Protein AF-A0A165XWN0-F1 (afdb_monomer)

Structure (mmCIF, N/CA/C/O backbone):
data_AF-A0A165XWN0-F1
#
_entry.id   AF-A0A165XWN0-F1
#
loop_
_atom_site.group_PDB
_atom_site.id
_atom_site.type_symbol
_atom_site.label_atom_id
_atom_site.label_alt_id
_atom_site.label_comp_id
_atom_site.label_asym_id
_atom_site.label_entity_id
_atom_site.label_seq_id
_atom_site.pdbx_PDB_ins_code
_atom_site.Cartn_x
_atom_site.Cartn_y
_atom_site.Cartn_z
_atom_site.occupancy
_atom_site.B_iso_or_equiv
_atom_site.auth_seq_id
_atom_site.auth_comp_id
_atom_site.auth_asym_id
_atom_site.auth_atom_id
_atom_site.pdbx_PDB_model_num
ATOM 1 N N . MET A 1 1 ? 29.968 -2.721 23.928 1.00 45.00 1 MET A N 1
ATOM 2 C CA . MET A 1 1 ? 29.485 -1.568 23.136 1.00 45.00 1 MET A CA 1
ATOM 3 C C . MET A 1 1 ? 28.081 -1.893 22.662 1.00 45.00 1 MET A C 1
ATOM 5 O O . MET A 1 1 ? 27.928 -2.793 21.850 1.00 45.00 1 MET A O 1
ATOM 9 N N . ALA A 1 2 ? 27.059 -1.261 23.239 1.00 51.09 2 ALA A N 1
ATOM 10 C CA . ALA A 1 2 ? 25.679 -1.467 22.810 1.00 51.09 2 ALA A CA 1
ATOM 11 C C . ALA A 1 2 ? 25.466 -0.720 21.486 1.00 51.09 2 ALA A C 1
ATOM 13 O O . ALA A 1 2 ? 25.508 0.509 21.458 1.00 51.09 2 ALA A O 1
ATOM 14 N N . VAL A 1 3 ? 25.306 -1.453 20.383 1.00 60.97 3 VAL A N 1
ATOM 15 C CA . VAL A 1 3 ? 24.917 -0.855 19.100 1.00 60.97 3 VAL A CA 1
ATOM 16 C C . VAL A 1 3 ? 23.518 -0.277 19.283 1.00 60.97 3 VAL A C 1
ATOM 18 O O . VAL A 1 3 ? 22.625 -0.961 19.784 1.00 60.97 3 VAL A O 1
ATOM 21 N N . SER A 1 4 ? 23.326 0.995 18.929 1.00 78.00 4 SER A N 1
ATOM 22 C CA . SER A 1 4 ? 22.011 1.616 19.053 1.00 78.00 4 SER A CA 1
ATOM 23 C C . SER A 1 4 ? 21.008 0.856 18.167 1.00 78.00 4 SER A C 1
ATOM 25 O O . SER A 1 4 ? 21.338 0.517 17.028 1.00 78.00 4 SER A O 1
ATOM 27 N N . PRO A 1 5 ? 19.774 0.595 18.635 1.00 72.19 5 PRO A N 1
ATOM 28 C CA . PRO A 1 5 ? 18.764 -0.119 17.843 1.00 72.19 5 PRO A CA 1
ATOM 29 C C . PRO A 1 5 ? 18.471 0.574 16.500 1.00 72.19 5 PRO A C 1
ATOM 31 O O . PRO A 1 5 ? 18.081 -0.072 15.532 1.00 72.19 5 PRO A O 1
ATOM 34 N N . ARG A 1 6 ? 18.757 1.880 16.409 1.00 61.53 6 ARG A N 1
ATOM 35 C CA . ARG A 1 6 ? 18.715 2.677 15.176 1.00 61.53 6 ARG A CA 1
ATOM 36 C C . ARG A 1 6 ? 19.788 2.259 14.164 1.00 61.53 6 ARG A C 1
ATOM 38 O O . ARG A 1 6 ? 19.473 2.098 12.993 1.00 61.53 6 ARG A O 1
ATOM 45 N N . LEU A 1 7 ? 21.031 2.044 14.605 1.00 73.25 7 LEU A N 1
ATOM 46 C CA . LEU A 1 7 ? 22.118 1.554 13.747 1.00 73.25 7 LEU A CA 1
ATOM 47 C C . LEU A 1 7 ? 21.874 0.116 13.292 1.00 73.25 7 LEU A C 1
ATOM 49 O O . LEU A 1 7 ? 22.119 -0.198 12.132 1.00 73.25 7 LEU A O 1
ATOM 53 N N . VAL A 1 8 ? 21.342 -0.732 14.179 1.00 78.62 8 VAL A N 1
ATOM 54 C CA . VAL A 1 8 ? 20.948 -2.104 13.828 1.00 78.62 8 VAL A CA 1
ATOM 55 C C . VAL A 1 8 ? 19.853 -2.094 12.765 1.00 78.62 8 VAL A C 1
ATOM 57 O O . VAL A 1 8 ? 19.949 -2.854 11.813 1.00 78.62 8 VAL A O 1
ATOM 60 N N . PHE A 1 9 ? 18.859 -1.207 12.862 1.00 67.69 9 PHE A N 1
ATOM 61 C CA . PHE A 1 9 ? 17.832 -1.079 11.82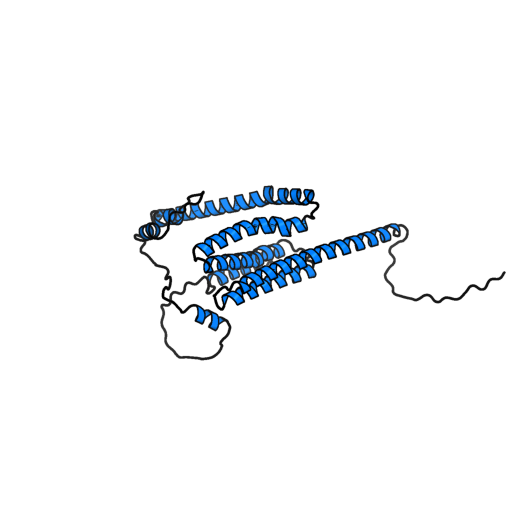9 1.00 67.69 9 PHE A CA 1
ATOM 62 C C . PHE A 1 9 ? 18.384 -0.568 10.505 1.00 67.69 9 PHE A C 1
ATOM 64 O O . PHE A 1 9 ? 18.051 -1.141 9.485 1.00 67.69 9 PHE A O 1
ATOM 71 N N . VAL A 1 10 ? 19.235 0.463 10.491 1.00 72.88 10 VAL A N 1
ATOM 72 C CA . VAL A 1 10 ? 19.824 0.958 9.232 1.00 72.88 10 VAL A CA 1
ATOM 73 C C . VAL A 1 10 ? 20.656 -0.134 8.565 1.00 72.88 10 VAL A C 1
ATOM 75 O O . VAL A 1 10 ? 20.554 -0.320 7.358 1.00 72.88 10 VAL A O 1
ATOM 78 N N . LEU A 1 11 ? 21.418 -0.904 9.345 1.00 80.50 11 LEU A N 1
ATOM 79 C CA . LEU A 1 11 ? 22.149 -2.064 8.841 1.00 80.50 11 LEU A CA 1
ATOM 80 C C . LEU A 1 11 ? 21.212 -3.166 8.355 1.00 80.50 11 LEU A C 1
ATOM 82 O O . LEU A 1 11 ? 21.419 -3.672 7.264 1.00 80.50 11 LEU A O 1
ATOM 86 N N . LEU A 1 12 ? 20.175 -3.524 9.114 1.00 78.19 12 LEU A N 1
ATOM 87 C CA . LEU A 1 12 ? 19.218 -4.558 8.718 1.00 78.19 12 LEU A CA 1
ATOM 88 C C . LEU A 1 12 ? 18.371 -4.133 7.523 1.00 78.19 12 LEU A C 1
ATOM 90 O O . LEU A 1 12 ? 18.090 -4.974 6.690 1.00 78.19 12 LEU A O 1
ATOM 94 N N . PHE A 1 13 ? 17.997 -2.862 7.416 1.00 70.75 13 PHE A N 1
ATOM 95 C CA . PHE A 1 13 ? 17.278 -2.277 6.290 1.00 70.75 13 PHE A CA 1
ATOM 96 C C . PHE A 1 13 ? 18.178 -2.224 5.062 1.00 70.75 13 PHE A C 1
ATOM 98 O O . PHE A 1 13 ? 17.770 -2.692 4.013 1.00 70.75 13 PHE A O 1
ATOM 105 N N . ALA A 1 14 ? 19.428 -1.771 5.192 1.00 73.44 14 ALA A N 1
ATOM 106 C CA . ALA A 1 14 ? 20.402 -1.830 4.106 1.00 73.44 14 ALA A CA 1
ATOM 107 C C . ALA A 1 14 ? 20.662 -3.278 3.671 1.00 73.44 14 ALA A C 1
ATOM 109 O O . ALA A 1 14 ? 20.678 -3.560 2.482 1.00 73.44 14 ALA A O 1
ATOM 110 N N . VAL A 1 15 ? 20.788 -4.214 4.615 1.00 79.62 15 VAL A N 1
ATOM 111 C CA . VAL A 1 15 ? 20.924 -5.647 4.333 1.00 79.62 15 VAL A CA 1
ATOM 112 C C . VAL A 1 15 ? 19.656 -6.199 3.690 1.00 79.62 15 VAL A C 1
ATOM 114 O O . VAL A 1 15 ? 19.780 -6.952 2.740 1.00 79.62 15 VAL A O 1
ATOM 117 N N . ASN A 1 16 ? 18.451 -5.814 4.120 1.00 72.94 16 ASN A N 1
ATOM 118 C CA . ASN A 1 16 ? 17.199 -6.257 3.500 1.00 72.94 16 ASN A CA 1
ATOM 119 C C . ASN A 1 16 ? 17.050 -5.677 2.093 1.00 72.94 16 ASN A C 1
ATOM 121 O O . ASN A 1 16 ? 16.744 -6.421 1.178 1.00 72.94 16 ASN A O 1
ATOM 125 N N . CYS A 1 17 ? 17.355 -4.393 1.891 1.00 66.81 17 CYS A N 1
ATOM 126 C CA . CYS A 1 17 ? 17.400 -3.751 0.581 1.00 66.81 17 CYS A CA 1
ATOM 127 C C . CYS A 1 17 ? 18.442 -4.401 -0.329 1.00 66.81 17 CYS A C 1
ATOM 129 O O . CYS A 1 17 ? 18.157 -4.620 -1.498 1.00 66.81 17 CYS A O 1
ATOM 131 N N . VAL A 1 18 ? 19.621 -4.760 0.190 1.00 69.38 18 VAL A N 1
ATOM 132 C CA . VAL A 1 18 ? 20.661 -5.468 -0.569 1.00 69.38 18 VAL A CA 1
ATOM 133 C C . VAL A 1 18 ? 20.219 -6.900 -0.876 1.00 69.38 18 VAL A C 1
ATOM 135 O O . VAL A 1 18 ? 20.304 -7.316 -2.024 1.00 69.38 18 VAL A O 1
ATOM 138 N N . LEU A 1 19 ? 19.667 -7.631 0.091 1.00 66.19 19 LEU A N 1
ATOM 139 C CA . LEU A 1 19 ? 19.136 -8.987 -0.085 1.00 66.19 19 LEU A CA 1
ATOM 140 C C . LEU A 1 19 ? 17.926 -9.020 -1.021 1.00 66.19 19 LEU A C 1
ATOM 142 O O . LEU A 1 19 ? 17.770 -9.986 -1.752 1.00 66.19 19 LEU A O 1
ATOM 146 N N . TRP A 1 20 ? 17.094 -7.978 -1.033 1.00 50.59 20 TRP A N 1
ATOM 147 C CA . TRP A 1 20 ? 15.995 -7.806 -1.982 1.00 50.59 20 TRP A CA 1
ATOM 148 C C . TRP A 1 20 ? 16.497 -7.377 -3.357 1.00 50.59 20 TRP A C 1
ATOM 150 O O . TRP A 1 20 ? 16.033 -7.919 -4.352 1.00 50.59 20 TRP A O 1
ATOM 160 N N . SER A 1 21 ? 17.500 -6.499 -3.435 1.00 51.41 21 SER A N 1
ATOM 161 C CA . SER A 1 21 ? 18.163 -6.154 -4.702 1.00 51.41 21 SER A CA 1
ATOM 162 C C . SER A 1 21 ? 18.936 -7.330 -5.308 1.00 51.41 21 SER A C 1
ATOM 164 O O . SER A 1 21 ? 19.161 -7.369 -6.512 1.00 51.41 21 SER A O 1
ATOM 166 N N . GLN A 1 22 ? 19.338 -8.296 -4.479 1.00 45.34 22 GLN A N 1
ATOM 167 C CA . GLN A 1 22 ? 19.973 -9.547 -4.891 1.00 45.34 22 GLN A CA 1
ATOM 168 C C . GLN A 1 22 ? 19.015 -10.739 -4.851 1.00 45.34 22 GLN A C 1
ATOM 170 O O . GLN A 1 22 ? 19.413 -11.864 -5.147 1.00 45.34 22 GLN A O 1
ATOM 175 N N . SER A 1 23 ? 17.748 -10.508 -4.500 1.00 50.38 23 SER A N 1
ATOM 176 C CA . SER A 1 23 ? 16.712 -11.524 -4.581 1.00 50.38 23 SER A CA 1
ATOM 177 C C . SER A 1 23 ? 16.560 -11.919 -6.042 1.00 50.38 23 SER A C 1
ATOM 179 O O . SER A 1 23 ? 16.730 -11.100 -6.945 1.00 50.38 23 SER A O 1
ATOM 181 N N . ARG A 1 24 ? 16.208 -13.179 -6.286 1.00 42.78 24 ARG A N 1
ATOM 182 C CA . ARG A 1 24 ? 16.021 -13.737 -7.634 1.00 42.78 24 ARG A CA 1
ATOM 183 C C . ARG A 1 24 ? 14.974 -12.968 -8.465 1.00 42.78 24 ARG A C 1
ATOM 185 O O . ARG A 1 24 ? 14.955 -13.100 -9.677 1.00 42.78 24 ARG A O 1
ATOM 192 N N . TYR A 1 25 ? 14.155 -12.139 -7.810 1.00 43.25 25 TYR A N 1
ATOM 193 C CA . TYR A 1 25 ? 13.196 -11.215 -8.427 1.00 43.25 25 TYR A CA 1
ATOM 194 C C . TYR A 1 25 ? 13.808 -9.884 -8.913 1.00 43.25 25 TYR A C 1
ATOM 196 O O . TYR A 1 25 ? 13.202 -9.206 -9.733 1.00 43.25 25 TYR A O 1
ATOM 204 N N . ALA A 1 26 ? 14.994 -9.503 -8.429 1.00 34.56 26 ALA A N 1
ATOM 205 C CA . ALA A 1 26 ? 15.755 -8.331 -8.877 1.00 34.56 26 ALA A CA 1
ATOM 206 C C . ALA A 1 26 ? 16.929 -8.701 -9.806 1.00 34.56 26 ALA A C 1
ATOM 208 O O . ALA A 1 26 ? 17.399 -7.868 -10.580 1.00 34.56 26 ALA A O 1
ATOM 209 N N . GLN A 1 27 ? 17.391 -9.955 -9.770 1.00 31.00 27 GLN A N 1
ATOM 210 C CA . GLN A 1 27 ? 18.394 -10.467 -10.702 1.00 31.00 27 GLN A CA 1
ATOM 211 C C . GLN A 1 27 ? 17.730 -10.999 -11.976 1.00 31.00 27 GLN A C 1
ATOM 213 O O . GLN A 1 27 ? 17.360 -12.168 -12.058 1.00 31.00 27 GLN A O 1
ATOM 218 N N . PHE A 1 28 ? 17.657 -10.163 -13.013 1.00 35.53 28 PHE A N 1
ATOM 219 C CA . PHE A 1 28 ? 17.611 -10.667 -14.386 1.00 35.53 28 PHE A CA 1
ATOM 220 C C . PHE A 1 28 ? 18.933 -11.401 -14.651 1.00 35.53 28 PHE A C 1
ATOM 222 O O . PHE A 1 28 ? 19.979 -10.784 -14.852 1.00 35.53 28 PHE A O 1
ATOM 229 N N . GLY A 1 29 ? 18.908 -12.729 -14.553 1.00 33.47 29 GLY A N 1
ATOM 230 C CA . GLY A 1 29 ? 20.079 -13.569 -14.761 1.00 33.47 29 GLY A CA 1
ATOM 231 C C . GLY A 1 29 ? 20.621 -13.429 -16.182 1.00 33.47 29 GLY A C 1
ATOM 232 O O . GLY A 1 29 ? 19.923 -13.704 -17.154 1.00 33.47 29 GLY A O 1
ATOM 233 N N . SER A 1 30 ? 21.894 -13.054 -16.287 1.00 27.28 30 SER A N 1
ATOM 234 C CA . SER A 1 30 ? 22.732 -13.340 -17.448 1.00 27.28 30 SER A CA 1
ATOM 235 C C . SER A 1 30 ? 23.342 -14.735 -17.252 1.00 27.28 30 SER A C 1
ATOM 237 O O . SER A 1 30 ? 24.128 -14.909 -16.315 1.00 27.28 30 SER A O 1
ATOM 239 N N . PRO A 1 31 ? 22.995 -15.765 -18.049 1.00 38.00 31 PRO A N 1
ATOM 240 C CA . PRO A 1 31 ? 23.697 -17.036 -17.999 1.00 38.00 31 PRO A CA 1
ATOM 241 C C . PRO A 1 31 ? 24.873 -16.987 -18.978 1.00 38.00 31 PRO A C 1
ATOM 243 O O . PRO A 1 31 ? 24.691 -17.014 -20.194 1.00 38.00 31 PRO A O 1
ATOM 246 N N . GLY A 1 32 ? 26.092 -16.923 -18.443 1.00 30.34 32 GLY A N 1
ATOM 247 C CA . GLY A 1 32 ? 27.293 -16.835 -19.270 1.00 30.34 32 GLY A CA 1
ATOM 248 C C . GLY A 1 32 ? 28.604 -17.124 -18.547 1.00 30.34 32 GLY A C 1
ATOM 249 O O . GLY A 1 32 ? 29.539 -16.349 -18.684 1.00 30.34 32 GLY A O 1
ATOM 250 N N . ALA A 1 33 ? 28.700 -18.226 -17.798 1.00 29.98 33 ALA A N 1
ATOM 251 C CA . ALA A 1 33 ? 29.985 -18.885 -17.541 1.00 29.98 33 ALA A CA 1
ATOM 252 C C . ALA A 1 33 ? 29.756 -20.368 -17.216 1.00 29.98 33 ALA A C 1
ATOM 254 O O . ALA A 1 33 ? 29.348 -20.749 -16.123 1.00 29.98 33 ALA A O 1
ATOM 255 N N . SER A 1 34 ? 29.983 -21.199 -18.223 1.00 34.25 34 SER A N 1
ATOM 256 C CA . SER A 1 34 ? 29.929 -22.656 -18.205 1.00 34.25 34 SER A CA 1
ATOM 257 C C . SER A 1 34 ? 30.945 -23.292 -17.250 1.00 34.25 34 SER A C 1
ATOM 259 O O . SER A 1 34 ? 32.144 -23.052 -17.390 1.00 34.25 34 SER A O 1
ATOM 261 N N . SER A 1 35 ? 30.501 -24.238 -16.421 1.00 28.56 35 SER A N 1
ATOM 262 C CA . SER A 1 35 ? 31.270 -25.456 -16.149 1.00 28.56 35 SER A CA 1
ATOM 263 C C . SER A 1 35 ? 30.346 -26.644 -15.858 1.00 28.56 35 SER A C 1
ATOM 265 O O . SER A 1 35 ? 29.313 -26.544 -15.202 1.00 28.56 35 SER A O 1
ATOM 267 N N . LEU A 1 36 ? 30.716 -27.761 -16.475 1.00 36.06 36 LEU A N 1
ATOM 268 C CA . LEU A 1 36 ? 30.084 -29.073 -16.461 1.00 36.06 36 LEU A CA 1
ATOM 269 C C . LEU A 1 36 ? 30.137 -29.719 -15.064 1.00 36.06 36 LEU A C 1
ATOM 271 O O . LEU A 1 36 ? 31.193 -29.656 -14.442 1.00 36.06 36 LEU A O 1
ATOM 275 N N . ALA A 1 37 ? 29.065 -30.406 -14.639 1.00 29.27 37 ALA A N 1
ATOM 276 C CA . ALA A 1 37 ? 29.085 -31.772 -14.070 1.00 29.27 37 ALA A CA 1
ATOM 277 C C . ALA A 1 37 ? 27.782 -32.134 -13.313 1.00 29.27 37 ALA A C 1
ATOM 279 O O . ALA A 1 37 ? 27.499 -31.601 -12.247 1.00 29.27 37 ALA A O 1
ATOM 280 N N . GLU A 1 38 ? 27.073 -33.113 -13.883 1.00 32.59 38 GLU A N 1
ATOM 281 C CA . GLU A 1 38 ? 26.268 -34.194 -13.278 1.00 32.59 38 GLU A CA 1
ATOM 282 C C . GLU A 1 38 ? 25.064 -33.965 -12.326 1.00 32.59 38 GLU A C 1
ATOM 284 O O . GLU A 1 38 ? 24.985 -33.003 -11.563 1.00 32.59 38 GLU A O 1
ATOM 289 N N . PRO A 1 39 ? 24.081 -34.900 -12.359 1.00 39.97 39 PRO A N 1
ATOM 290 C CA . PRO A 1 39 ? 22.758 -34.715 -11.783 1.00 39.97 39 PRO A CA 1
ATOM 291 C C . PRO A 1 39 ? 22.673 -35.252 -10.348 1.00 39.97 39 PRO A C 1
ATOM 293 O O . PRO A 1 39 ? 23.032 -36.395 -10.060 1.00 39.97 39 PRO A O 1
ATOM 296 N N . ARG A 1 40 ? 22.084 -34.472 -9.436 1.00 29.48 40 ARG A N 1
ATOM 297 C CA . ARG A 1 40 ? 21.561 -34.997 -8.165 1.00 29.48 40 ARG A CA 1
ATOM 298 C C . ARG A 1 40 ? 20.098 -34.619 -7.987 1.00 29.48 40 ARG A C 1
ATOM 300 O O . ARG A 1 40 ? 19.756 -33.514 -7.579 1.00 29.48 40 ARG A O 1
ATOM 307 N N . LEU A 1 41 ? 19.236 -35.605 -8.242 1.00 46.31 41 LEU A N 1
ATOM 308 C CA . LEU A 1 41 ? 17.905 -35.687 -7.651 1.00 46.31 41 LEU A CA 1
ATOM 309 C C . LEU A 1 41 ? 18.022 -35.595 -6.121 1.00 46.31 41 LEU A C 1
ATOM 311 O O . LEU A 1 41 ? 18.536 -36.528 -5.506 1.00 46.31 41 LEU A O 1
ATOM 315 N N . ARG A 1 42 ? 17.496 -34.523 -5.515 1.00 37.81 42 ARG A N 1
ATOM 316 C CA . ARG A 1 42 ? 16.667 -34.533 -4.286 1.00 37.81 42 ARG A CA 1
ATOM 317 C C . ARG A 1 42 ? 16.549 -33.133 -3.687 1.00 37.81 42 ARG A C 1
ATOM 319 O O . ARG A 1 42 ? 17.480 -32.655 -3.055 1.00 37.81 42 ARG A O 1
ATOM 326 N N . ALA A 1 43 ? 15.360 -32.556 -3.846 1.00 34.59 43 ALA A N 1
ATOM 327 C CA . ALA A 1 43 ? 14.580 -31.807 -2.853 1.00 34.59 43 ALA A CA 1
ATOM 328 C C . ALA A 1 43 ? 13.566 -30.953 -3.630 1.00 34.59 43 ALA A C 1
ATOM 330 O O . ALA A 1 43 ? 13.787 -29.770 -3.873 1.00 34.59 43 ALA A O 1
ATOM 331 N N . ARG A 1 44 ? 12.455 -31.560 -4.072 1.00 36.00 44 ARG A N 1
ATOM 332 C CA . ARG A 1 44 ? 11.303 -30.791 -4.567 1.00 36.00 44 ARG A CA 1
ATOM 333 C C . ARG A 1 44 ? 10.653 -30.094 -3.367 1.00 36.00 44 ARG A C 1
ATOM 335 O O . ARG A 1 44 ? 9.731 -30.620 -2.759 1.00 36.00 44 ARG A O 1
ATOM 342 N N . GLY A 1 45 ? 11.214 -28.951 -2.987 1.00 42.12 45 GLY A N 1
ATOM 343 C CA . GLY A 1 45 ? 10.507 -27.910 -2.252 1.00 42.12 45 GLY A CA 1
ATOM 344 C C . GLY A 1 45 ? 9.750 -27.006 -3.225 1.00 42.12 45 GLY A C 1
ATOM 345 O O . GLY A 1 45 ? 9.969 -27.072 -4.434 1.00 42.12 45 GLY A O 1
ATOM 346 N N . ILE A 1 46 ? 8.893 -26.142 -2.683 1.00 42.91 46 ILE A N 1
ATOM 347 C CA . ILE A 1 46 ? 8.033 -25.178 -3.398 1.00 42.91 46 ILE A CA 1
ATOM 348 C C . ILE A 1 46 ? 8.813 -24.357 -4.450 1.00 42.91 46 ILE A C 1
ATOM 350 O O . ILE A 1 46 ? 8.281 -24.054 -5.512 1.00 42.91 46 ILE A O 1
ATOM 354 N N . ALA A 1 47 ? 10.110 -24.110 -4.230 1.00 41.66 47 ALA A N 1
ATOM 355 C CA . ALA A 1 47 ? 11.002 -23.468 -5.200 1.00 41.66 47 ALA A CA 1
ATOM 356 C C . ALA A 1 47 ? 11.100 -24.207 -6.553 1.00 41.66 47 ALA A C 1
ATOM 358 O O . ALA A 1 47 ? 11.191 -23.569 -7.592 1.00 41.66 47 ALA A O 1
ATOM 359 N N . GLY A 1 48 ? 11.031 -25.541 -6.562 1.00 34.16 48 GLY A N 1
ATOM 360 C CA . GLY A 1 48 ? 11.076 -26.340 -7.791 1.00 34.16 48 GLY A CA 1
ATOM 361 C C . GLY A 1 48 ? 9.749 -26.403 -8.553 1.00 34.16 48 GLY A C 1
ATOM 362 O O . GLY A 1 48 ? 9.744 -26.843 -9.697 1.00 34.16 48 GLY A O 1
ATOM 363 N N . LEU A 1 49 ? 8.638 -25.991 -7.932 1.00 43.38 49 LEU A N 1
ATOM 364 C CA . LEU A 1 49 ? 7.355 -25.810 -8.620 1.00 43.38 49 LEU A CA 1
ATOM 365 C C . LEU A 1 49 ? 7.286 -24.428 -9.280 1.00 43.38 49 LEU A C 1
ATOM 367 O O . LEU A 1 49 ? 6.806 -24.322 -10.400 1.00 43.38 49 LEU A O 1
ATOM 371 N N . VAL A 1 50 ? 7.860 -23.405 -8.636 1.00 47.59 50 VAL A N 1
ATOM 372 C CA . VAL A 1 50 ? 7.974 -22.048 -9.199 1.00 47.59 50 VAL A CA 1
ATOM 373 C C . VAL A 1 50 ? 8.928 -22.014 -10.400 1.00 47.59 50 VAL A C 1
ATOM 375 O O . VAL A 1 50 ? 8.610 -21.406 -11.416 1.00 47.59 50 VAL A O 1
ATOM 378 N N . GLU A 1 51 ? 10.064 -22.717 -10.332 1.00 44.22 51 GLU A N 1
ATOM 379 C CA . GLU A 1 51 ? 11.029 -22.775 -11.445 1.00 44.22 51 GLU A CA 1
ATOM 380 C C . GLU A 1 51 ? 10.480 -23.553 -12.662 1.00 44.22 51 GLU A C 1
ATOM 382 O O . GLU A 1 51 ? 10.856 -23.274 -13.794 1.00 44.22 51 GLU A O 1
ATOM 387 N N . ALA A 1 52 ? 9.562 -24.505 -12.449 1.00 40.47 52 ALA A N 1
ATOM 388 C CA . ALA A 1 52 ? 8.930 -25.272 -13.527 1.00 40.47 52 ALA A CA 1
ATOM 389 C C . ALA A 1 52 ? 7.755 -24.533 -14.199 1.00 40.47 52 ALA A C 1
ATOM 391 O O . ALA A 1 52 ? 7.381 -24.894 -15.310 1.00 40.47 52 ALA A O 1
ATOM 392 N N . TYR A 1 53 ? 7.187 -23.513 -13.547 1.00 44.31 53 TYR A N 1
ATOM 393 C CA . TYR A 1 53 ? 6.049 -22.740 -14.059 1.00 44.31 53 TYR A CA 1
ATOM 394 C C . TYR A 1 53 ? 6.464 -21.644 -15.065 1.00 44.31 53 TYR A C 1
ATOM 396 O O . TYR A 1 53 ? 5.672 -21.245 -15.907 1.00 44.31 53 TYR A O 1
ATOM 404 N N . TYR A 1 54 ? 7.720 -21.181 -15.036 1.00 44.50 54 TYR A N 1
ATOM 405 C CA . TYR A 1 54 ? 8.208 -20.092 -15.904 1.00 44.50 54 TYR A CA 1
ATOM 406 C C . TYR A 1 54 ? 8.748 -20.536 -17.274 1.00 44.50 54 TYR A C 1
ATOM 408 O O . TYR A 1 54 ? 9.324 -19.728 -18.005 1.00 44.50 54 TYR A O 1
ATOM 416 N N . GLN A 1 55 ? 8.609 -21.816 -17.621 1.00 41.09 55 GLN A N 1
ATOM 417 C CA . GLN A 1 55 ? 9.258 -22.402 -18.791 1.00 41.09 55 GLN A CA 1
ATOM 418 C C . GLN A 1 55 ? 8.252 -22.927 -19.823 1.00 41.09 55 GLN A C 1
ATOM 420 O O . GLN A 1 55 ? 8.349 -24.072 -20.241 1.00 41.09 55 GLN A O 1
ATOM 425 N N . ASP A 1 56 ? 7.303 -22.076 -20.220 1.00 35.72 56 ASP A N 1
ATOM 426 C CA . ASP A 1 56 ? 6.464 -22.186 -21.429 1.00 35.72 56 ASP A CA 1
ATOM 427 C C . ASP A 1 56 ? 5.730 -20.829 -21.573 1.00 35.72 56 ASP A C 1
ATOM 429 O O . ASP A 1 56 ? 5.085 -20.401 -20.626 1.00 35.72 56 ASP A O 1
ATOM 433 N N . GLU A 1 57 ? 5.829 -19.984 -22.603 1.00 37.44 57 GLU A N 1
ATOM 434 C CA . GLU A 1 57 ? 6.218 -20.137 -24.000 1.00 37.44 57 GLU A CA 1
ATOM 435 C C . GLU A 1 57 ? 7.067 -18.937 -24.494 1.00 37.44 57 GLU A C 1
ATOM 437 O O . GLU A 1 57 ? 6.832 -17.781 -24.143 1.00 37.44 57 GLU A O 1
ATOM 442 N N . GLY A 1 58 ? 8.023 -19.201 -25.389 1.00 37.25 58 GLY A N 1
ATOM 443 C CA . GLY A 1 58 ? 8.264 -18.399 -26.604 1.00 37.25 58 GLY A CA 1
ATOM 444 C C . GLY A 1 58 ? 8.839 -16.973 -26.552 1.00 37.25 58 GLY A C 1
ATOM 445 O O . GLY A 1 58 ? 9.476 -16.592 -27.527 1.00 37.25 58 GLY A O 1
ATOM 446 N N . ASN A 1 59 ? 8.696 -16.191 -25.480 1.00 42.88 59 ASN A N 1
ATOM 447 C CA . ASN A 1 59 ? 9.184 -14.805 -25.415 1.00 42.88 59 ASN A CA 1
ATOM 448 C C . ASN A 1 59 ? 9.946 -14.551 -24.112 1.00 42.88 59 ASN A C 1
ATOM 450 O O . ASN A 1 59 ? 9.456 -13.929 -23.172 1.00 42.88 59 ASN A O 1
ATOM 454 N N . GLN A 1 60 ? 11.203 -14.993 -24.066 1.00 44.00 60 GLN A N 1
ATOM 455 C CA . GLN A 1 60 ? 12.143 -14.431 -23.102 1.00 44.00 60 GLN A CA 1
ATOM 456 C C . GLN A 1 60 ? 12.346 -12.949 -23.448 1.00 44.00 60 GLN A C 1
ATOM 458 O O . GLN A 1 60 ? 13.077 -12.632 -24.388 1.00 44.00 60 GLN A O 1
ATOM 463 N N . CYS A 1 61 ? 11.728 -12.042 -22.685 1.00 50.09 61 CYS A N 1
ATOM 464 C CA . CYS A 1 61 ? 12.133 -10.637 -22.627 1.00 50.09 61 CYS A CA 1
ATOM 465 C C . CYS A 1 61 ? 13.578 -10.584 -22.124 1.00 50.09 61 CYS A C 1
ATOM 467 O O . CYS A 1 61 ? 13.838 -10.507 -20.927 1.00 50.09 61 CYS A O 1
ATOM 469 N N . ARG A 1 62 ? 14.542 -10.686 -23.037 1.00 52.88 62 ARG A N 1
ATOM 470 C CA . ARG A 1 62 ? 15.935 -10.373 -22.734 1.00 52.88 62 ARG A CA 1
ATOM 471 C C . ARG A 1 62 ? 16.035 -8.856 -22.584 1.00 52.88 62 ARG A C 1
ATOM 473 O O . ARG A 1 62 ? 15.439 -8.158 -23.405 1.00 52.88 62 ARG A O 1
ATOM 480 N N . PRO A 1 63 ? 16.761 -8.327 -21.585 1.00 53.25 63 PRO A N 1
ATOM 481 C CA . PRO A 1 63 ? 17.081 -6.909 -21.563 1.00 53.25 63 PRO A CA 1
ATOM 482 C C . PRO A 1 63 ? 17.848 -6.617 -22.850 1.00 53.25 63 PRO A C 1
ATOM 484 O O . PRO A 1 63 ? 18.964 -7.101 -23.042 1.00 53.25 63 PRO A O 1
ATOM 487 N N . ILE A 1 64 ? 17.196 -5.937 -23.789 1.00 53.38 64 ILE A N 1
ATOM 488 C CA . ILE A 1 64 ? 17.813 -5.646 -25.070 1.00 53.38 64 ILE A CA 1
ATOM 489 C C . ILE A 1 64 ? 18.843 -4.562 -24.797 1.00 53.38 64 ILE A C 1
ATOM 491 O O . ILE A 1 64 ? 18.508 -3.403 -24.553 1.00 53.38 64 ILE A O 1
ATOM 495 N N . GLU A 1 65 ? 20.107 -4.957 -24.803 1.00 58.88 65 GLU A N 1
ATOM 496 C CA . GLU A 1 65 ? 21.238 -4.046 -24.753 1.00 58.88 65 GLU A CA 1
ATOM 497 C C . GLU A 1 65 ? 21.366 -3.400 -26.142 1.00 58.88 65 GLU A C 1
ATOM 499 O O . GLU A 1 65 ? 22.243 -3.721 -26.939 1.00 58.88 65 GLU A O 1
ATOM 504 N N . PHE A 1 66 ? 20.390 -2.553 -26.490 1.00 64.94 66 PHE A N 1
ATOM 505 C CA . PHE A 1 66 ? 20.431 -1.771 -27.719 1.00 64.94 66 PHE A CA 1
ATOM 506 C C . PHE A 1 66 ? 21.630 -0.818 -27.653 1.00 64.94 66 PHE A C 1
ATOM 508 O O . PHE A 1 66 ? 21.834 -0.177 -26.610 1.00 64.94 66 PHE A O 1
ATOM 515 N N . PRO A 1 67 ? 22.398 -0.665 -28.746 1.00 75.44 67 PRO A N 1
ATOM 516 C CA . PRO A 1 67 ? 23.446 0.342 -28.814 1.00 75.44 67 PRO A CA 1
ATOM 517 C C . PRO A 1 67 ? 22.853 1.738 -28.577 1.00 75.44 67 PRO A C 1
ATOM 519 O O . PRO A 1 67 ? 21.687 2.002 -28.875 1.00 75.44 67 PRO A O 1
ATOM 522 N N . VAL A 1 68 ? 23.651 2.636 -27.990 1.00 72.19 68 VAL A N 1
ATOM 523 C CA . VAL A 1 68 ? 23.211 3.956 -27.485 1.00 72.19 68 VAL A CA 1
ATOM 524 C C . VAL A 1 68 ? 22.493 4.790 -28.556 1.00 72.19 68 VAL A C 1
ATOM 526 O O . VAL A 1 68 ? 21.610 5.580 -28.223 1.00 72.19 68 VAL A O 1
ATOM 529 N N . GLU A 1 69 ? 22.846 4.581 -29.823 1.00 74.44 69 GLU A N 1
ATOM 530 C CA . GLU A 1 69 ? 22.266 5.230 -31.001 1.00 74.44 69 GLU A CA 1
ATOM 531 C C . GLU A 1 69 ? 20.845 4.762 -31.362 1.00 74.44 69 GLU A C 1
ATOM 533 O O . GLU A 1 69 ? 20.022 5.590 -31.756 1.00 74.44 69 GLU A O 1
ATOM 538 N N . ASP A 1 70 ? 20.503 3.493 -31.130 1.00 79.62 70 ASP A N 1
ATOM 539 C CA . ASP A 1 70 ? 19.207 2.920 -31.530 1.00 79.62 70 ASP A CA 1
ATOM 540 C C . ASP A 1 70 ? 18.139 3.003 -30.424 1.00 79.62 70 ASP A C 1
ATOM 542 O O . ASP A 1 70 ? 16.945 2.817 -30.672 1.00 79.62 70 ASP A O 1
ATOM 546 N N . GLN A 1 71 ? 18.543 3.339 -29.193 1.00 78.56 71 GLN A N 1
ATOM 547 C CA . GLN A 1 71 ? 17.654 3.417 -28.025 1.00 78.56 71 GLN A CA 1
ATOM 548 C C . GLN A 1 71 ? 16.508 4.426 -28.216 1.00 78.56 71 GLN A C 1
ATOM 550 O O . GLN A 1 71 ? 15.364 4.135 -27.872 1.00 78.56 71 GLN A O 1
ATOM 555 N N . CYS A 1 72 ? 16.783 5.601 -28.792 1.00 81.62 72 CYS A N 1
ATOM 556 C CA . CYS A 1 72 ? 15.758 6.627 -29.028 1.00 81.62 72 CYS A CA 1
ATOM 557 C C . CYS A 1 72 ? 14.749 6.195 -30.110 1.00 81.62 72 CYS A C 1
ATOM 559 O O . CYS A 1 72 ? 13.541 6.367 -29.935 1.00 81.62 72 CYS A O 1
ATOM 561 N N . ALA A 1 73 ? 15.225 5.568 -31.193 1.00 81.81 73 ALA A N 1
ATOM 562 C CA . ALA A 1 73 ? 14.368 5.054 -32.263 1.00 81.81 73 ALA A CA 1
ATOM 563 C C . ALA A 1 73 ? 13.470 3.904 -31.774 1.00 81.81 73 ALA A C 1
ATOM 565 O O . ALA A 1 73 ? 12.290 3.831 -32.128 1.00 81.81 73 ALA A O 1
ATOM 566 N N . HIS A 1 74 ? 13.998 3.038 -30.904 1.00 81.75 74 HIS A N 1
ATOM 567 C CA . HIS A 1 74 ? 13.224 1.969 -30.282 1.00 81.75 74 HIS A CA 1
ATOM 568 C C . HIS A 1 74 ? 12.126 2.510 -29.353 1.00 81.75 74 HIS A C 1
ATOM 570 O O . HIS A 1 74 ? 10.965 2.122 -29.480 1.00 81.75 74 HIS A O 1
ATOM 576 N N . VAL A 1 75 ? 12.455 3.463 -28.473 1.00 81.38 75 VAL A N 1
ATOM 577 C CA . VAL A 1 75 ? 11.477 4.081 -27.558 1.00 81.38 75 VAL A CA 1
ATOM 578 C C . VAL A 1 75 ? 10.384 4.817 -28.331 1.00 81.38 75 VAL A C 1
ATOM 580 O O . VAL A 1 75 ? 9.210 4.682 -28.001 1.00 81.38 75 VAL A O 1
ATOM 583 N N . SER A 1 76 ? 10.738 5.542 -29.394 1.00 80.56 76 SER A N 1
ATOM 584 C CA . SER A 1 76 ? 9.758 6.257 -30.218 1.00 80.56 76 SER A CA 1
ATOM 585 C C . SER A 1 76 ? 8.824 5.338 -31.016 1.00 80.56 76 SER A C 1
ATOM 587 O O . SER A 1 76 ? 7.734 5.773 -31.379 1.00 80.56 76 SER A O 1
ATOM 589 N N . SER A 1 77 ? 9.247 4.114 -31.343 1.00 80.56 77 SER A N 1
ATOM 590 C CA . SER A 1 77 ? 8.460 3.172 -32.154 1.00 80.56 77 SER A CA 1
ATOM 591 C C . SER A 1 77 ? 7.647 2.188 -31.316 1.00 80.56 77 SER A C 1
ATOM 593 O O . SER A 1 77 ? 6.567 1.781 -31.736 1.00 80.56 77 SER A O 1
ATOM 595 N N . SER A 1 78 ? 8.153 1.813 -30.140 1.00 79.88 78 SER A N 1
ATOM 596 C CA . SER A 1 78 ? 7.571 0.754 -29.306 1.00 79.88 78 SER A CA 1
ATOM 597 C C . SER A 1 78 ? 6.760 1.290 -28.125 1.00 79.88 78 SER A C 1
ATOM 599 O O . SER A 1 78 ? 5.881 0.588 -27.629 1.00 79.88 78 SER A O 1
ATOM 601 N N . CYS A 1 79 ? 7.014 2.523 -27.667 1.00 73.75 79 CYS A N 1
ATOM 602 C CA . CYS A 1 79 ? 6.266 3.120 -26.563 1.00 73.75 79 CYS A CA 1
ATOM 603 C C . CYS A 1 79 ? 5.231 4.135 -27.081 1.00 73.75 79 CYS A C 1
ATOM 605 O O . CYS A 1 79 ? 5.618 5.159 -27.649 1.00 73.75 79 CYS A O 1
ATOM 607 N N . PRO A 1 80 ? 3.921 3.913 -26.858 1.00 68.38 80 PRO A N 1
ATOM 608 C CA . PRO A 1 80 ? 2.907 4.910 -27.179 1.00 68.38 80 PRO A CA 1
ATOM 609 C C . PRO A 1 80 ? 3.080 6.156 -26.301 1.00 68.38 80 PRO A C 1
ATOM 611 O O . PRO A 1 80 ? 3.339 6.061 -25.099 1.00 68.38 80 PRO A O 1
ATOM 614 N N . THR A 1 81 ? 2.912 7.341 -26.892 1.00 65.25 81 THR A N 1
ATOM 615 C CA . THR A 1 81 ? 2.889 8.605 -26.147 1.00 65.25 81 THR A CA 1
ATOM 616 C C . THR A 1 81 ? 1.744 8.589 -25.141 1.00 65.25 81 THR A C 1
ATOM 618 O O . THR A 1 81 ? 0.598 8.295 -25.486 1.00 65.25 81 THR A O 1
ATOM 621 N N . SER A 1 82 ? 2.053 8.895 -23.883 1.00 62.47 82 SER A N 1
ATOM 622 C CA . SER A 1 82 ? 1.073 8.894 -22.804 1.00 62.47 82 SER A CA 1
ATOM 623 C C . SER A 1 82 ? 0.058 10.027 -22.993 1.00 62.47 82 SER A C 1
ATOM 625 O O . SER A 1 82 ? 0.390 11.202 -22.877 1.00 62.47 82 SER A O 1
ATOM 627 N N . ASN A 1 83 ? -1.210 9.676 -23.228 1.00 58.31 83 ASN A N 1
ATOM 628 C CA . ASN A 1 83 ? -2.332 10.627 -23.308 1.00 58.31 83 ASN A CA 1
ATOM 629 C C . ASN A 1 83 ? -2.852 11.057 -21.920 1.00 58.31 83 ASN A C 1
ATOM 631 O O . ASN A 1 83 ? -4.019 11.414 -21.756 1.00 58.31 83 ASN A O 1
ATOM 635 N N . THR A 1 84 ? -2.019 10.959 -20.886 1.00 63.72 84 THR A N 1
ATOM 636 C CA . THR A 1 84 ? -2.392 11.298 -19.510 1.00 63.72 84 THR A CA 1
ATOM 637 C C . THR A 1 84 ? -2.378 12.816 -19.320 1.00 63.72 84 THR A C 1
ATOM 639 O O . THR A 1 84 ? -1.591 13.512 -19.952 1.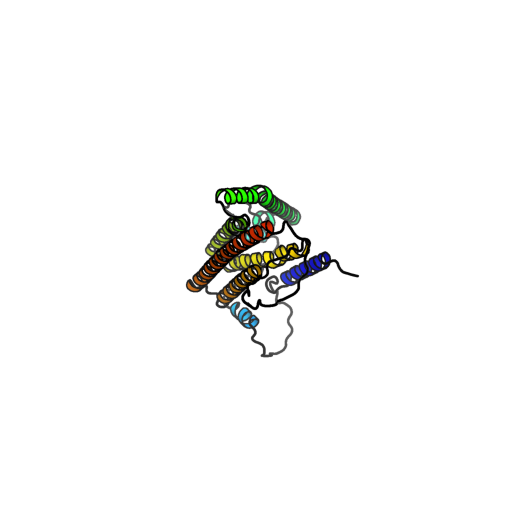00 63.72 84 THR A O 1
ATOM 642 N N . PHE A 1 85 ? -3.191 13.336 -18.394 1.00 52.53 85 PHE A N 1
ATOM 643 C CA . PHE A 1 85 ? -3.335 14.777 -18.113 1.00 52.53 85 PHE A CA 1
ATOM 644 C C . PHE A 1 85 ? -2.005 15.524 -17.872 1.00 52.53 85 PHE A C 1
ATOM 646 O O . PHE A 1 85 ? -1.900 16.703 -18.188 1.00 52.53 85 PHE A O 1
ATOM 653 N N . LEU A 1 86 ? -0.977 14.840 -17.351 1.00 62.44 86 LEU A N 1
ATOM 654 C CA . LEU A 1 86 ? 0.352 15.422 -17.129 1.00 62.44 86 LEU A CA 1
ATOM 655 C C . LEU A 1 86 ? 1.293 15.338 -18.353 1.00 62.44 86 LEU A C 1
ATOM 657 O O . LEU A 1 86 ? 2.310 16.020 -18.359 1.00 62.44 86 LEU A O 1
ATOM 661 N N . SER A 1 87 ? 0.989 14.509 -19.363 1.00 63.62 87 SER A N 1
ATOM 662 C CA . SER A 1 87 ? 1.725 14.335 -20.635 1.00 63.62 87 SER A CA 1
ATOM 663 C C . SER A 1 87 ? 3.266 14.258 -20.528 1.00 63.62 87 SER A C 1
ATOM 665 O O . SER A 1 87 ? 3.985 14.658 -21.449 1.00 63.62 87 SER A O 1
ATOM 667 N N . ILE A 1 88 ? 3.821 13.747 -19.421 1.00 68.88 88 ILE A N 1
ATOM 668 C CA . ILE A 1 88 ? 5.279 13.662 -19.245 1.00 68.88 88 ILE A CA 1
ATOM 669 C C . ILE A 1 88 ? 5.798 12.364 -19.875 1.00 68.88 88 ILE A C 1
ATOM 671 O O . ILE A 1 88 ? 5.687 11.284 -19.294 1.00 68.88 88 ILE A O 1
ATOM 675 N N . SER A 1 89 ? 6.416 12.473 -21.052 1.00 74.88 89 SER A N 1
ATOM 676 C CA . SER A 1 89 ? 7.107 11.357 -21.715 1.00 74.88 89 SER A CA 1
ATOM 677 C C . SER A 1 89 ? 8.527 11.183 -21.159 1.00 74.88 89 SER A C 1
ATOM 679 O O . SER A 1 89 ? 9.510 11.556 -21.797 1.00 74.88 89 SER A O 1
ATOM 681 N N . TYR A 1 90 ? 8.644 10.633 -19.946 1.00 79.69 90 TYR A N 1
ATOM 682 C CA . TYR A 1 90 ? 9.930 10.494 -19.247 1.00 79.69 90 TYR A CA 1
ATOM 683 C C . TYR A 1 90 ? 10.920 9.565 -19.972 1.00 79.69 90 TYR A C 1
ATOM 685 O O . TYR A 1 90 ? 12.105 9.889 -20.035 1.00 79.69 90 TYR A O 1
ATOM 693 N N . LEU A 1 91 ? 10.447 8.464 -20.581 1.00 77.69 91 LEU A N 1
ATOM 694 C CA . LEU A 1 91 ? 11.299 7.581 -21.393 1.00 77.69 91 LEU A CA 1
ATOM 695 C C . LEU A 1 91 ? 11.870 8.313 -22.610 1.00 77.69 91 LEU A C 1
ATOM 697 O O . LEU A 1 91 ? 13.075 8.265 -22.841 1.00 77.69 91 LEU A O 1
ATOM 701 N N . HIS A 1 92 ? 11.022 9.015 -23.365 1.00 81.44 92 HIS A N 1
ATOM 702 C CA . HIS A 1 92 ? 11.450 9.740 -24.560 1.00 81.44 92 HIS A CA 1
ATOM 703 C C . HIS A 1 92 ? 12.468 10.834 -24.206 1.00 81.44 92 HIS A C 1
ATOM 705 O O . HIS A 1 92 ? 13.542 10.901 -24.799 1.00 81.44 92 HIS A O 1
ATOM 711 N N . SER A 1 93 ? 12.183 11.638 -23.178 1.00 81.00 93 SER A N 1
ATOM 712 C CA . SER A 1 93 ? 13.083 12.703 -22.722 1.00 81.00 93 SER A CA 1
ATOM 713 C C . SER A 1 93 ? 14.430 12.188 -22.206 1.00 81.00 93 SER A C 1
ATOM 715 O O . SER A 1 93 ? 15.430 12.883 -22.350 1.00 81.00 93 SER A O 1
ATOM 717 N N . TYR A 1 94 ? 14.486 10.989 -21.615 1.00 84.12 94 TYR A N 1
ATOM 718 C CA . TYR A 1 94 ? 15.734 10.400 -21.123 1.00 84.12 94 TYR A CA 1
ATOM 719 C C . TYR A 1 94 ? 16.561 9.734 -22.233 1.00 84.12 94 TYR A C 1
ATOM 721 O O . TYR A 1 94 ? 17.758 9.998 -22.350 1.00 84.12 94 TYR A O 1
ATOM 729 N N . PHE A 1 95 ? 15.941 8.889 -23.065 1.00 81.19 95 PHE A N 1
ATOM 730 C CA . PHE A 1 95 ? 16.659 8.101 -24.074 1.00 81.19 95 PHE A CA 1
ATOM 731 C C . PHE A 1 95 ? 17.012 8.890 -25.340 1.00 81.19 95 PHE A C 1
ATOM 733 O O . PHE A 1 95 ? 18.041 8.599 -25.951 1.00 81.19 95 PHE A O 1
ATOM 740 N N . CYS A 1 96 ? 16.225 9.909 -25.703 1.00 82.00 96 CYS A N 1
ATOM 741 C CA . CYS A 1 96 ? 16.531 10.802 -26.827 1.00 82.00 96 CYS A CA 1
ATOM 742 C C . CYS A 1 96 ? 17.413 12.001 -26.438 1.00 82.00 96 CYS A C 1
ATOM 744 O O . CYS A 1 96 ? 17.817 12.773 -27.308 1.00 82.00 96 CYS A O 1
ATOM 746 N N . ALA A 1 97 ? 17.748 12.163 -25.153 1.00 82.44 97 ALA A N 1
ATOM 747 C CA . ALA A 1 97 ? 18.746 13.136 -24.725 1.00 82.44 97 ALA A CA 1
ATOM 748 C C . ALA A 1 97 ? 20.164 12.676 -25.094 1.00 82.44 97 ALA A C 1
ATOM 750 O O . ALA A 1 97 ? 20.493 11.485 -25.081 1.00 82.44 97 ALA A O 1
ATOM 751 N N . THR A 1 98 ? 21.037 13.644 -25.379 1.00 83.25 98 THR A N 1
ATOM 752 C CA . THR A 1 98 ? 22.459 13.389 -25.635 1.00 83.25 98 THR A CA 1
ATOM 753 C C . THR A 1 98 ? 23.103 12.623 -24.471 1.00 83.25 98 THR A C 1
ATOM 755 O O . THR A 1 98 ? 22.805 12.904 -23.310 1.00 83.25 98 THR A O 1
ATOM 758 N N . PRO A 1 99 ? 24.041 11.693 -24.730 1.00 79.31 99 PRO A N 1
ATOM 759 C CA . PRO A 1 99 ? 24.614 10.828 -23.693 1.00 79.31 99 PRO A CA 1
ATOM 760 C C . PRO A 1 99 ? 25.285 11.607 -22.550 1.00 79.31 99 PRO A C 1
ATOM 762 O O . PRO A 1 99 ? 25.212 11.188 -21.399 1.00 79.31 99 PRO A O 1
ATOM 765 N N . ALA A 1 100 ? 25.854 12.782 -22.840 1.00 84.19 100 ALA A N 1
ATOM 766 C CA . ALA A 1 100 ? 26.429 13.675 -21.833 1.00 84.19 100 ALA A CA 1
ATOM 767 C C . ALA A 1 100 ? 25.384 14.337 -20.907 1.00 84.19 100 ALA A C 1
ATOM 769 O O . ALA A 1 100 ? 25.711 14.696 -19.779 1.00 84.19 100 ALA A O 1
ATOM 770 N N . SER A 1 101 ? 24.133 14.502 -21.358 1.00 84.69 101 SER A N 1
ATOM 771 C CA . SER A 1 101 ? 23.059 15.162 -20.598 1.00 84.69 101 SER A CA 1
ATOM 772 C C . SER A 1 101 ? 22.133 14.191 -19.850 1.00 84.69 101 SER A C 1
ATOM 774 O O . SER A 1 101 ? 21.423 14.612 -18.936 1.00 84.69 101 SER A O 1
ATOM 776 N N . ARG A 1 102 ? 22.201 12.881 -20.138 1.00 83.69 102 ARG A N 1
ATOM 777 C CA . ARG A 1 102 ? 21.460 11.815 -19.429 1.00 83.69 102 ARG A CA 1
ATOM 778 C C . ARG A 1 102 ? 21.505 11.902 -17.894 1.00 83.69 102 ARG A C 1
ATOM 780 O O . ARG A 1 102 ? 20.434 11.817 -17.291 1.00 83.69 102 ARG A O 1
ATOM 787 N N . PRO A 1 103 ? 22.665 12.092 -17.227 1.00 86.12 103 PRO A N 1
ATOM 788 C CA . PRO A 1 103 ? 22.688 12.185 -15.766 1.00 86.12 103 PRO A CA 1
ATOM 789 C C . PRO A 1 103 ? 21.945 13.420 -15.239 1.00 86.12 103 PRO A C 1
ATOM 791 O O . PRO A 1 103 ? 21.325 13.345 -14.182 1.00 86.12 103 PRO A O 1
ATOM 794 N N . PHE A 1 104 ? 21.940 14.532 -15.982 1.00 87.81 104 PHE A N 1
ATOM 795 C CA . PHE A 1 104 ? 21.198 15.738 -15.603 1.00 87.81 104 PHE A CA 1
ATOM 796 C C . PHE A 1 104 ? 19.688 15.545 -15.745 1.00 87.81 104 PHE A C 1
ATOM 798 O O . PHE A 1 104 ? 18.939 15.943 -14.856 1.00 87.81 104 PHE A O 1
ATOM 805 N N . VAL A 1 105 ? 19.237 14.886 -16.819 1.00 86.25 105 VAL A N 1
ATOM 806 C CA . VAL A 1 105 ? 17.817 14.537 -16.999 1.00 86.25 105 VAL A CA 1
ATOM 807 C C . VAL A 1 105 ? 17.358 13.587 -15.894 1.00 86.25 105 VAL A C 1
ATOM 809 O O . VAL A 1 105 ? 16.318 13.816 -15.282 1.00 86.25 105 VAL A O 1
ATOM 812 N N . PHE A 1 106 ? 18.156 12.564 -15.579 1.00 86.38 106 PHE A N 1
ATOM 813 C CA . PHE A 1 106 ? 17.859 11.643 -14.483 1.00 86.38 106 PHE A CA 1
ATOM 814 C C . PHE A 1 106 ? 17.788 12.360 -13.131 1.00 86.38 106 PHE A C 1
ATOM 816 O O . PHE A 1 106 ? 16.821 12.187 -12.395 1.00 86.38 106 PHE A O 1
ATOM 823 N N . ALA A 1 107 ? 18.761 13.223 -12.822 1.00 89.31 107 ALA A N 1
ATOM 824 C CA . ALA A 1 107 ? 18.737 14.030 -11.606 1.00 89.31 107 ALA A CA 1
ATOM 825 C C . ALA A 1 107 ? 17.494 14.934 -11.543 1.00 89.31 107 ALA A C 1
ATOM 827 O O . ALA A 1 107 ? 16.860 15.025 -10.495 1.00 89.31 107 ALA A O 1
ATOM 828 N N . GLY A 1 108 ? 17.098 15.543 -12.666 1.00 89.38 108 GLY A N 1
ATOM 829 C CA . GLY A 1 108 ? 15.864 16.322 -12.773 1.00 89.38 108 GLY A CA 1
ATOM 830 C C . GLY A 1 108 ? 14.609 15.495 -12.478 1.00 89.38 108 GLY A C 1
ATOM 831 O O . GLY A 1 108 ? 13.754 15.943 -11.717 1.00 89.38 108 GLY A O 1
ATOM 832 N N . LEU A 1 109 ? 14.524 14.267 -13.002 1.00 87.50 109 LEU A N 1
ATOM 833 C CA . LEU A 1 109 ? 13.426 13.337 -12.707 1.00 87.50 109 LEU A CA 1
ATOM 834 C C . LEU A 1 109 ? 13.392 12.934 -11.227 1.00 87.50 109 LEU A C 1
ATOM 836 O O . LEU A 1 109 ? 12.314 12.869 -10.644 1.00 87.50 109 LEU A O 1
ATOM 840 N N . ILE A 1 110 ? 14.550 12.713 -10.597 1.00 89.56 110 ILE A N 1
ATOM 841 C CA . ILE A 1 110 ? 14.635 12.411 -9.160 1.00 89.56 110 ILE A CA 1
ATOM 842 C C . ILE A 1 110 ? 14.197 13.610 -8.315 1.00 89.56 110 ILE A C 1
ATOM 844 O O . ILE A 1 110 ? 13.424 13.443 -7.375 1.00 89.56 110 ILE A O 1
ATOM 848 N N . ILE A 1 111 ? 14.636 14.824 -8.655 1.00 90.69 111 ILE A N 1
ATOM 849 C CA . ILE A 1 111 ? 14.198 16.048 -7.970 1.00 90.69 111 ILE A CA 1
ATOM 850 C C . ILE A 1 111 ? 12.682 16.214 -8.108 1.00 90.69 111 ILE A C 1
ATOM 852 O O . ILE A 1 111 ? 12.004 16.509 -7.125 1.00 90.69 111 ILE A O 1
ATOM 856 N N . TRP A 1 112 ? 12.143 15.974 -9.304 1.00 89.38 112 TRP A N 1
ATOM 857 C CA . TRP A 1 112 ? 10.706 16.014 -9.554 1.00 89.38 112 TRP A CA 1
ATOM 858 C C . TRP A 1 112 ? 9.946 14.964 -8.736 1.00 89.38 112 TRP A C 1
ATOM 860 O O . TRP A 1 112 ? 8.933 15.283 -8.121 1.00 89.38 112 TRP A O 1
ATOM 870 N N . LEU A 1 113 ? 10.462 13.736 -8.653 1.00 88.50 113 LEU A N 1
ATOM 871 C CA . LEU A 1 113 ? 9.888 12.672 -7.831 1.00 88.50 113 LEU A CA 1
ATOM 872 C C . LEU A 1 113 ? 9.867 13.054 -6.343 1.00 88.50 113 LEU A C 1
ATOM 874 O O . LEU A 1 113 ? 8.843 12.889 -5.685 1.00 88.50 113 LEU A O 1
ATOM 878 N N . ILE A 1 114 ? 10.971 13.603 -5.822 1.00 90.81 114 ILE A N 1
ATOM 879 C CA . ILE A 1 114 ? 11.064 14.077 -4.433 1.00 90.81 114 ILE A CA 1
ATOM 880 C C . ILE A 1 114 ? 10.066 15.209 -4.186 1.00 90.81 114 ILE A C 1
ATOM 882 O O . ILE A 1 114 ? 9.394 15.216 -3.155 1.00 90.81 114 ILE A O 1
ATOM 886 N N . PHE A 1 115 ? 9.945 16.148 -5.127 1.00 90.44 115 PHE A N 1
ATOM 887 C CA . PHE A 1 115 ? 8.967 17.228 -5.054 1.00 90.44 115 PHE A CA 1
ATOM 888 C C . PHE A 1 115 ? 7.538 16.678 -4.978 1.00 90.44 115 PHE A C 1
ATOM 890 O O . PHE A 1 115 ? 6.826 17.000 -4.030 1.00 90.44 115 PHE A O 1
ATOM 897 N N . LEU A 1 116 ? 7.147 15.789 -5.898 1.00 89.19 116 LEU A N 1
ATOM 898 C CA . LEU A 1 116 ? 5.819 15.168 -5.898 1.00 89.19 116 LEU A CA 1
ATOM 899 C C . LEU A 1 116 ? 5.541 14.403 -4.600 1.00 89.19 116 LEU A C 1
ATOM 901 O O . LEU A 1 116 ? 4.478 14.574 -4.006 1.00 89.19 116 LEU A O 1
ATOM 905 N N . PHE A 1 117 ? 6.496 13.596 -4.136 1.00 88.25 117 PHE A N 1
ATOM 906 C CA . PHE A 1 117 ? 6.352 12.833 -2.898 1.00 88.25 117 PHE A CA 1
ATOM 907 C C . PHE A 1 117 ? 6.199 13.749 -1.676 1.00 88.25 117 PHE A C 1
ATOM 909 O O . PHE A 1 117 ? 5.328 13.525 -0.839 1.00 88.25 117 PHE A O 1
ATOM 916 N N . SER A 1 118 ? 6.999 14.815 -1.598 1.00 89.94 118 SER A N 1
ATOM 917 C CA . SER A 1 118 ? 6.919 15.812 -0.527 1.00 89.94 118 SER A CA 1
ATOM 918 C C . SER A 1 118 ? 5.579 16.549 -0.540 1.00 89.94 118 SER A C 1
ATOM 920 O O . SER A 1 118 ? 4.909 16.633 0.487 1.00 89.94 118 SER A O 1
ATOM 922 N N . THR A 1 119 ? 5.135 17.021 -1.708 1.00 91.06 119 THR A N 1
ATOM 923 C CA . THR A 1 119 ? 3.844 17.702 -1.853 1.00 91.06 119 THR A CA 1
ATOM 924 C C . THR A 1 119 ? 2.682 16.788 -1.482 1.00 91.06 119 THR A C 1
ATOM 926 O O . THR A 1 119 ? 1.785 17.230 -0.766 1.00 91.06 119 THR A O 1
ATOM 929 N N . LEU A 1 120 ? 2.698 15.521 -1.908 1.00 88.88 120 LEU A N 1
ATOM 930 C CA . LEU A 1 120 ? 1.686 14.539 -1.514 1.00 88.88 120 LEU A CA 1
ATOM 931 C C . LEU A 1 120 ? 1.699 14.289 -0.003 1.00 88.88 120 LEU A C 1
ATOM 933 O O . LEU A 1 120 ? 0.638 14.296 0.614 1.00 88.88 120 LEU A O 1
ATOM 937 N N . GLY A 1 121 ? 2.881 14.130 0.599 1.00 88.38 121 GLY A N 1
ATOM 938 C CA . GLY A 1 121 ? 3.032 13.916 2.039 1.00 88.38 121 GLY A CA 1
ATOM 939 C C . GLY A 1 121 ? 2.506 15.084 2.877 1.00 88.38 121 GLY A C 1
ATOM 940 O O . GLY A 1 121 ? 1.699 14.868 3.777 1.00 88.38 121 GLY A O 1
ATOM 941 N N . ILE A 1 122 ? 2.905 16.316 2.544 1.00 91.75 122 ILE A N 1
ATOM 942 C CA . ILE A 1 122 ? 2.450 17.541 3.226 1.00 91.75 122 ILE A CA 1
ATOM 943 C C . ILE A 1 122 ? 0.944 17.737 3.020 1.00 91.75 122 ILE A C 1
ATOM 945 O O . ILE A 1 122 ? 0.210 18.041 3.957 1.00 91.75 122 ILE A O 1
ATOM 949 N N . SER A 1 123 ? 0.449 17.507 1.800 1.00 90.50 123 SER A N 1
ATOM 950 C CA . SER A 1 123 ? -0.986 17.618 1.519 1.00 90.50 123 SER A CA 1
ATOM 951 C C . SER A 1 123 ? -1.796 16.598 2.323 1.00 90.50 123 SER A C 1
ATOM 953 O O . SER A 1 123 ? -2.876 16.909 2.831 1.00 90.50 123 SER A O 1
ATOM 955 N N . ALA A 1 124 ? -1.261 15.384 2.477 1.00 88.25 124 ALA A N 1
ATOM 956 C CA . ALA A 1 124 ? -1.888 14.339 3.264 1.00 88.25 124 ALA A CA 1
ATOM 957 C C . ALA A 1 124 ? -1.912 14.681 4.765 1.00 88.25 124 ALA A C 1
ATOM 959 O O . ALA A 1 124 ? -2.954 14.531 5.405 1.00 88.25 124 ALA A O 1
ATOM 960 N N . SER A 1 125 ? -0.802 15.168 5.330 1.00 89.19 125 SER A N 1
ATOM 961 C CA . SER A 1 125 ? -0.731 15.494 6.760 1.00 89.19 125 SER A CA 1
ATOM 962 C C . SER A 1 125 ? -1.578 16.704 7.138 1.00 89.19 125 SER A C 1
ATOM 964 O O . SER A 1 125 ? -2.288 16.650 8.141 1.00 89.19 125 SER A O 1
ATOM 966 N N . ASP A 1 126 ? -1.527 17.766 6.335 1.00 90.94 126 ASP A N 1
ATOM 967 C CA . ASP A 1 126 ? -2.035 19.079 6.742 1.00 90.94 126 ASP A CA 1
ATOM 968 C C . ASP A 1 126 ? -3.469 19.321 6.268 1.00 90.94 126 ASP A C 1
ATOM 970 O O . ASP A 1 126 ? -4.221 20.048 6.917 1.00 90.94 126 ASP A O 1
ATOM 974 N N . PHE A 1 127 ? -3.879 18.690 5.162 1.00 89.75 127 PHE A N 1
ATOM 975 C CA . PHE A 1 127 ? -5.218 18.869 4.600 1.00 89.75 127 PHE A CA 1
ATOM 976 C C . PHE A 1 127 ? -6.044 17.589 4.657 1.00 89.75 127 PHE A C 1
ATOM 978 O O . PHE A 1 127 ? -7.183 17.628 5.113 1.00 89.75 127 PHE A O 1
ATOM 985 N N . PHE A 1 128 ? -5.516 16.445 4.221 1.00 87.19 128 PHE A N 1
ATOM 986 C CA . PHE A 1 128 ? -6.325 15.226 4.138 1.00 87.19 128 PHE A CA 1
ATOM 987 C C . PHE A 1 128 ? -6.724 14.705 5.528 1.00 87.19 128 PHE A C 1
ATOM 989 O O . PHE A 1 128 ? -7.916 14.601 5.818 1.00 87.19 128 PHE A O 1
ATOM 996 N N . CYS A 1 129 ? -5.754 14.449 6.413 1.00 86.81 129 CYS A N 1
ATOM 997 C CA .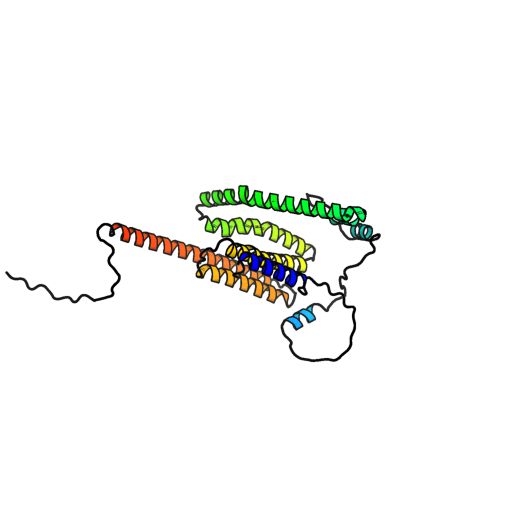 CYS A 1 129 ? -5.998 13.877 7.742 1.00 86.81 129 CYS A CA 1
ATOM 998 C C . CYS A 1 129 ? -6.924 14.728 8.644 1.00 86.81 129 CYS A C 1
ATOM 1000 O O . CYS A 1 129 ? -7.837 14.153 9.244 1.00 86.81 129 CYS A O 1
ATOM 1002 N N . PRO A 1 130 ? -6.778 16.068 8.742 1.00 88.38 130 PRO A N 1
ATOM 1003 C CA . PRO A 1 130 ? -7.664 16.880 9.579 1.00 88.38 130 PRO A CA 1
ATOM 1004 C C . PRO A 1 130 ? -9.101 16.936 9.052 1.00 88.38 130 PRO A C 1
ATOM 1006 O O . PRO A 1 130 ? -10.042 16.796 9.830 1.00 88.38 130 PRO A O 1
ATOM 1009 N N . ASN A 1 131 ? -9.286 17.063 7.732 1.00 88.75 131 ASN A N 1
ATOM 1010 C CA . ASN A 1 131 ? -10.624 17.063 7.129 1.00 88.75 131 ASN A CA 1
ATOM 1011 C C . ASN A 1 131 ? -11.345 15.727 7.358 1.00 88.75 131 ASN A C 1
ATOM 1013 O O . ASN A 1 131 ? -12.535 15.696 7.666 1.00 88.75 131 ASN A O 1
ATOM 1017 N N . LEU A 1 132 ? -10.606 14.622 7.276 1.00 85.69 132 LEU A N 1
ATOM 1018 C CA . LEU A 1 132 ? -11.064 13.286 7.645 1.00 85.69 132 LEU A CA 1
ATOM 1019 C C . LEU A 1 132 ? -11.565 13.203 9.091 1.00 85.69 132 LEU A C 1
ATOM 1021 O O . LEU A 1 132 ? -12.641 12.657 9.338 1.00 85.69 132 LEU A O 1
ATOM 1025 N N . ALA A 1 133 ? -10.807 13.765 10.036 1.00 83.56 133 ALA A N 1
ATOM 1026 C CA . ALA A 1 133 ? -11.192 13.807 11.442 1.00 83.56 133 ALA A CA 1
ATOM 1027 C C . ALA A 1 133 ? -12.468 14.640 11.654 1.00 83.56 133 ALA A C 1
ATOM 1029 O O . ALA A 1 133 ? -13.375 14.204 12.362 1.00 83.56 133 ALA A O 1
ATOM 1030 N N . THR A 1 134 ? -12.599 15.791 10.986 1.00 87.19 134 THR A N 1
ATOM 1031 C CA . THR A 1 134 ? -13.821 16.609 11.042 1.00 87.19 134 THR A CA 1
ATOM 1032 C C . THR A 1 134 ? -15.037 15.868 10.481 1.00 87.19 134 THR A C 1
ATOM 1034 O O . THR A 1 134 ? -16.097 15.868 11.105 1.00 87.19 134 THR A O 1
ATOM 1037 N N . ILE A 1 135 ? -14.900 15.188 9.338 1.00 86.44 135 ILE A N 1
ATOM 1038 C CA . ILE A 1 135 ? -15.986 14.383 8.752 1.00 86.44 135 ILE A CA 1
ATOM 1039 C C . ILE A 1 135 ? -16.393 13.250 9.702 1.00 86.44 135 ILE A C 1
ATOM 1041 O O . ILE A 1 135 ? -17.583 13.001 9.892 1.00 86.44 135 ILE A O 1
ATOM 1045 N N . ALA A 1 136 ? -15.426 12.591 10.342 1.00 84.00 136 ALA A N 1
ATOM 1046 C CA . ALA A 1 136 ? -15.706 11.553 11.327 1.00 84.00 136 ALA A CA 1
ATOM 1047 C C . ALA A 1 136 ? -16.482 12.090 12.537 1.00 84.00 136 ALA A C 1
ATOM 1049 O O . ALA A 1 136 ? -17.471 11.477 12.938 1.00 84.00 136 ALA A O 1
ATOM 1050 N N . GLN A 1 137 ? -16.102 13.262 13.057 1.00 84.00 137 GLN A N 1
ATOM 1051 C CA . GLN A 1 137 ? -16.822 13.931 14.144 1.00 84.00 137 GLN A CA 1
ATOM 1052 C C . GLN A 1 137 ? -18.265 14.277 13.749 1.00 84.00 137 GLN A C 1
ATOM 1054 O O . GLN A 1 137 ? -19.186 14.020 14.524 1.00 84.00 137 GLN A O 1
ATOM 1059 N N . LEU A 1 138 ? -18.488 14.785 12.530 1.00 86.75 138 LEU A N 1
ATOM 1060 C CA . LEU A 1 138 ? -19.834 15.081 12.014 1.00 86.75 138 LEU A CA 1
ATOM 1061 C C . LEU A 1 138 ? -20.710 13.827 11.883 1.00 86.75 138 LEU A C 1
ATOM 1063 O O . LEU A 1 138 ? -21.918 13.887 12.096 1.00 86.75 138 LEU A O 1
ATOM 1067 N N . LEU A 1 139 ? -20.103 12.687 11.554 1.00 82.44 139 LEU A N 1
ATOM 1068 C CA . LEU A 1 139 ? -20.775 11.391 11.446 1.00 82.44 139 LEU A CA 1
ATOM 1069 C C . LEU A 1 139 ? -20.904 10.655 12.794 1.00 82.44 139 LEU A C 1
ATOM 1071 O O . LEU A 1 139 ? -21.434 9.544 12.831 1.00 82.44 139 LEU A O 1
ATOM 1075 N N . GLY A 1 140 ? -20.419 11.236 13.899 1.00 78.94 140 GLY A N 1
ATOM 1076 C CA . GLY A 1 140 ? -20.418 10.603 15.223 1.00 78.94 140 GLY A CA 1
ATOM 1077 C C . GLY A 1 140 ? -19.515 9.366 15.318 1.00 78.94 140 GLY A C 1
ATOM 1078 O O . GLY A 1 140 ? -19.738 8.491 16.159 1.00 78.94 140 GLY A O 1
ATOM 1079 N N . LEU A 1 141 ? -18.523 9.261 14.433 1.00 75.00 141 LEU A N 1
ATOM 1080 C CA . LEU A 1 141 ? -17.549 8.177 14.395 1.00 75.00 141 LEU A CA 1
ATOM 1081 C C . LEU A 1 141 ? -16.341 8.529 15.268 1.00 75.00 141 LEU A C 1
ATOM 1083 O O . LEU A 1 141 ? -15.881 9.666 15.307 1.00 75.00 141 LEU A O 1
ATOM 1087 N N . ASP A 1 142 ? -15.813 7.517 15.949 1.00 71.00 142 ASP A N 1
ATOM 1088 C CA . ASP A 1 142 ? -14.565 7.623 16.705 1.00 71.00 142 ASP A CA 1
ATOM 1089 C C . ASP A 1 142 ? -13.372 7.775 15.745 1.00 71.00 142 ASP A C 1
ATOM 1091 O O . ASP A 1 142 ? -13.373 7.185 14.657 1.00 71.00 142 ASP A O 1
ATOM 1095 N N . GLU A 1 143 ? -12.342 8.520 16.149 1.00 70.25 143 GLU A N 1
ATOM 1096 C CA . GLU A 1 143 ? -11.135 8.782 15.347 1.00 70.25 143 GLU A CA 1
ATOM 1097 C C . GLU A 1 143 ? -10.461 7.489 14.865 1.00 70.25 143 GLU A C 1
ATOM 1099 O O . GLU A 1 143 ? -9.976 7.413 13.733 1.00 70.25 143 GLU A O 1
ATOM 1104 N N . ASN A 1 144 ? -10.521 6.424 15.671 1.00 67.62 144 ASN A N 1
ATOM 1105 C CA . ASN A 1 144 ? -9.987 5.117 15.295 1.00 67.62 144 ASN A CA 1
ATOM 1106 C C . ASN A 1 144 ? -10.722 4.505 14.094 1.00 67.62 144 ASN A C 1
ATOM 1108 O O . ASN A 1 144 ? -10.109 3.861 13.245 1.00 67.62 144 ASN A O 1
ATOM 1112 N N . VAL A 1 145 ? -12.041 4.705 13.999 1.00 67.06 145 VAL A N 1
ATOM 1113 C CA . VAL A 1 145 ? -12.827 4.196 12.867 1.00 67.06 145 VAL A CA 1
ATOM 1114 C C . VAL A 1 145 ? -12.514 5.001 11.614 1.00 67.06 145 VAL A C 1
ATOM 1116 O O . VAL A 1 145 ? -12.348 4.405 10.557 1.00 67.06 145 VAL A O 1
ATOM 1119 N N . ALA A 1 146 ? -12.360 6.322 11.740 1.00 73.94 146 ALA A N 1
ATOM 1120 C CA . ALA A 1 146 ? -12.022 7.207 10.627 1.00 73.94 146 ALA A CA 1
ATOM 1121 C C . ALA A 1 146 ? -10.704 6.818 9.941 1.00 73.94 146 ALA A C 1
ATOM 1123 O O . ALA A 1 146 ? -10.629 6.779 8.711 1.00 73.94 146 ALA A O 1
ATOM 1124 N N . GLY A 1 147 ? -9.683 6.479 10.736 1.00 72.25 147 GLY A N 1
ATOM 1125 C CA . GLY A 1 147 ? -8.400 5.998 10.223 1.00 72.25 147 GLY A CA 1
ATOM 1126 C C . GLY A 1 147 ? -8.507 4.636 9.529 1.00 72.25 147 GLY A C 1
ATOM 1127 O O . GLY A 1 147 ? -7.950 4.442 8.451 1.00 72.25 147 GLY A O 1
ATOM 1128 N N . VAL A 1 148 ? -9.258 3.695 10.106 1.00 68.19 148 VAL A N 1
ATOM 1129 C CA . VAL A 1 148 ? -9.389 2.336 9.551 1.00 68.19 148 VAL A CA 1
ATOM 1130 C C . VAL A 1 148 ? -10.269 2.293 8.295 1.00 68.19 148 VAL A C 1
ATOM 1132 O O . VAL A 1 148 ? -10.090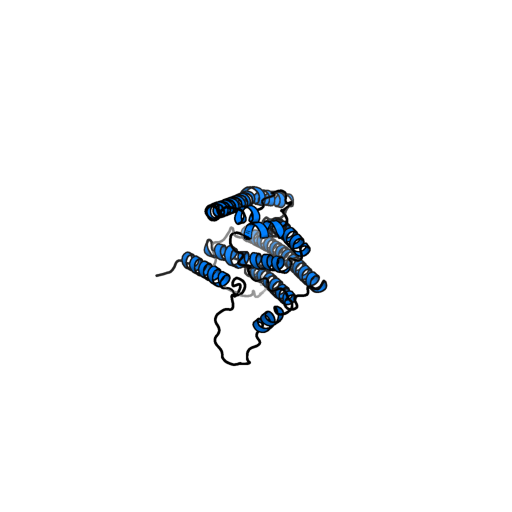 1.401 7.471 1.00 68.19 148 VAL A O 1
ATOM 1135 N N . THR A 1 149 ? -11.196 3.239 8.104 1.00 75.62 149 THR A N 1
ATOM 1136 C CA . THR A 1 149 ? -12.098 3.249 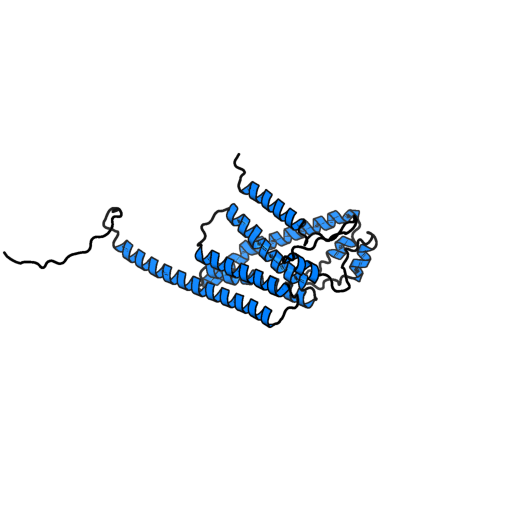6.940 1.00 75.62 149 THR A CA 1
ATOM 1137 C C . THR A 1 149 ? -11.726 4.293 5.902 1.00 75.62 149 THR A C 1
ATOM 1139 O O . THR A 1 149 ? -11.357 3.940 4.789 1.00 75.62 149 THR A O 1
ATOM 1142 N N . PHE A 1 150 ? -11.832 5.577 6.224 1.00 80.62 150 PHE A N 1
ATOM 1143 C CA . PHE A 1 150 ? -11.741 6.635 5.226 1.00 80.62 150 PHE A CA 1
ATOM 1144 C C . PHE A 1 150 ? -10.300 6.878 4.765 1.00 80.62 150 PHE A C 1
ATOM 1146 O O . PHE A 1 150 ? -10.074 7.095 3.576 1.00 80.62 150 PHE A O 1
ATOM 1153 N N . LEU A 1 151 ? -9.318 6.799 5.672 1.00 82.81 151 LEU A N 1
ATOM 1154 C CA . LEU A 1 151 ? -7.904 6.911 5.296 1.00 82.81 151 LEU A CA 1
ATOM 1155 C C . LEU A 1 151 ? -7.456 5.680 4.497 1.00 82.81 151 LEU A C 1
ATOM 1157 O O . LEU A 1 151 ? -6.815 5.827 3.457 1.00 82.81 151 LEU A O 1
ATOM 1161 N N . ALA A 1 152 ? -7.860 4.480 4.928 1.00 81.44 152 ALA A N 1
ATOM 1162 C CA . ALA A 1 152 ? -7.607 3.247 4.184 1.00 81.44 152 ALA A CA 1
ATOM 1163 C C . ALA A 1 152 ? -8.254 3.271 2.787 1.00 81.44 152 ALA A C 1
ATOM 1165 O O . ALA A 1 152 ? -7.613 2.906 1.805 1.00 81.44 152 ALA A O 1
ATOM 1166 N N . PHE A 1 153 ? -9.495 3.753 2.679 1.00 81.75 153 PHE A N 1
ATOM 1167 C CA . PHE A 1 153 ? -10.202 3.892 1.407 1.00 81.75 153 PHE A CA 1
ATOM 1168 C C . PHE A 1 153 ? -9.544 4.934 0.500 1.00 81.75 153 PHE A C 1
ATOM 1170 O O . PHE A 1 153 ? -9.363 4.680 -0.687 1.00 81.75 153 PHE A O 1
ATOM 1177 N N . GLY A 1 154 ? -9.144 6.085 1.046 1.00 83.62 154 GLY A N 1
ATOM 1178 C CA . GLY A 1 154 ? -8.476 7.137 0.282 1.00 83.62 154 GLY A CA 1
ATOM 1179 C C . GLY A 1 154 ? -7.152 6.685 -0.331 1.00 83.62 154 GLY A C 1
ATOM 1180 O O . GLY A 1 154 ? -6.883 7.022 -1.479 1.00 83.62 154 GLY A O 1
ATOM 1181 N N . ASN A 1 155 ? -6.372 5.881 0.398 1.00 83.75 155 ASN A N 1
ATOM 1182 C CA . ASN A 1 155 ? -5.142 5.286 -0.125 1.00 83.75 155 ASN A CA 1
ATOM 1183 C C . ASN A 1 155 ? -5.431 4.149 -1.124 1.00 83.75 155 ASN A C 1
ATOM 1185 O O . ASN A 1 155 ? -4.889 4.131 -2.219 1.00 83.75 155 ASN A O 1
ATOM 1189 N N . GLY A 1 156 ? -6.352 3.236 -0.794 1.00 84.00 156 GLY A N 1
ATOM 1190 C CA . GLY A 1 156 ? -6.629 2.065 -1.634 1.00 84.00 156 GLY A CA 1
ATOM 1191 C C . GLY A 1 156 ? -7.376 2.367 -2.939 1.00 84.00 156 GLY A C 1
ATOM 1192 O O . GLY A 1 156 ? -7.284 1.595 -3.888 1.00 84.00 156 GLY A O 1
ATOM 1193 N N . SER A 1 157 ? -8.115 3.476 -3.018 1.00 85.94 157 SER A N 1
ATOM 1194 C CA . SER A 1 157 ? -8.872 3.854 -4.222 1.00 85.94 157 SER A CA 1
ATOM 1195 C C . SER A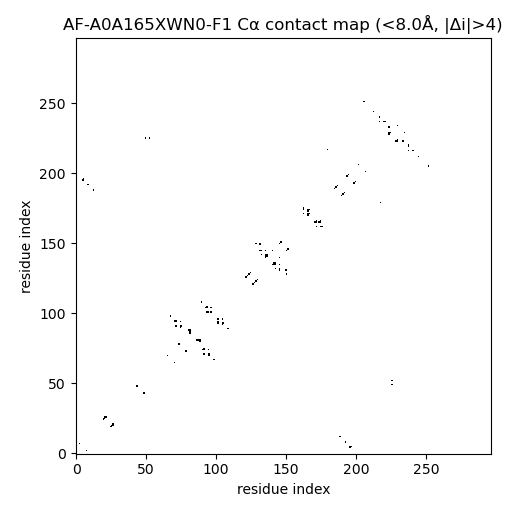 1 157 ? -7.988 4.010 -5.471 1.00 85.94 157 SER A C 1
ATOM 1197 O O . SER A 1 157 ? -8.252 3.321 -6.459 1.00 85.94 157 SER A O 1
ATOM 1199 N N . PRO A 1 158 ? -6.956 4.884 -5.480 1.00 85.00 158 PRO A N 1
ATOM 1200 C CA . PRO A 1 158 ? -6.073 5.031 -6.636 1.00 85.00 158 PRO A CA 1
ATOM 1201 C C . PRO A 1 158 ? -5.332 3.735 -6.983 1.00 85.00 158 PRO A C 1
ATOM 1203 O O . PRO A 1 158 ? -5.212 3.429 -8.168 1.00 85.00 158 PRO A O 1
ATOM 1206 N N . ASP A 1 159 ? -4.924 2.940 -5.990 1.00 86.50 159 ASP A N 1
ATOM 1207 C CA . ASP A 1 159 ? -4.239 1.658 -6.207 1.00 86.50 159 ASP A CA 1
ATOM 1208 C C . ASP A 1 159 ? -5.125 0.664 -6.966 1.00 86.50 159 ASP A C 1
ATOM 1210 O O . ASP A 1 159 ? -4.679 0.015 -7.916 1.00 86.50 159 ASP A O 1
ATOM 1214 N N . VAL A 1 160 ? -6.415 0.586 -6.616 1.00 87.69 160 VAL A N 1
ATOM 1215 C CA . VAL A 1 160 ? -7.386 -0.262 -7.323 1.00 87.69 160 VAL A CA 1
ATOM 1216 C C . VAL A 1 160 ? -7.567 0.201 -8.768 1.00 87.69 160 VAL A C 1
ATOM 1218 O O . VAL A 1 160 ? -7.583 -0.633 -9.674 1.00 87.69 160 VAL A O 1
ATOM 1221 N N . PHE A 1 161 ? -7.669 1.511 -9.016 1.00 87.06 161 PHE A N 1
ATOM 1222 C CA . PHE A 1 161 ? -7.798 2.035 -10.381 1.00 87.06 161 PHE A CA 1
ATOM 1223 C C . PHE A 1 161 ? -6.529 1.818 -11.217 1.00 87.06 161 PHE A C 1
ATOM 1225 O O . PHE A 1 161 ? -6.637 1.448 -12.388 1.00 87.06 161 PHE A O 1
ATOM 1232 N N . SER A 1 162 ? -5.346 2.002 -10.623 1.00 84.12 162 SER A N 1
ATOM 1233 C CA . SER A 1 162 ? -4.053 1.728 -11.263 1.00 84.12 162 SER A CA 1
ATOM 1234 C C . SER A 1 162 ? -3.940 0.252 -11.644 1.00 84.12 162 SER A C 1
ATOM 1236 O O . SER A 1 162 ? -3.737 -0.082 -12.814 1.00 84.12 162 SER A O 1
ATOM 1238 N N . THR A 1 163 ? -4.216 -0.638 -10.687 1.00 86.25 163 THR A N 1
ATOM 1239 C CA . THR A 1 163 ? -4.212 -2.092 -10.889 1.00 86.25 163 THR A CA 1
ATOM 1240 C C . THR A 1 163 ? -5.218 -2.495 -11.966 1.00 86.25 163 THR A C 1
ATOM 1242 O O . THR A 1 163 ? -4.883 -3.255 -12.868 1.00 86.25 163 THR A O 1
ATOM 1245 N N . PHE A 1 164 ? -6.442 -1.959 -11.939 1.00 86.19 164 PHE A N 1
ATOM 1246 C CA . PHE A 1 164 ? -7.458 -2.245 -12.955 1.00 86.19 164 PHE A CA 1
ATOM 1247 C C . PHE A 1 164 ? -7.012 -1.813 -14.359 1.00 86.19 164 PHE A C 1
ATOM 1249 O O . PHE A 1 164 ? -7.197 -2.554 -15.327 1.00 86.19 164 PHE A O 1
ATOM 1256 N N . SER A 1 165 ? -6.390 -0.637 -14.479 1.00 83.44 165 SER A N 1
ATOM 1257 C CA . SER A 1 165 ? -5.832 -0.168 -15.748 1.00 83.44 165 SER A CA 1
ATOM 1258 C C . SER A 1 165 ? -4.697 -1.071 -16.240 1.00 83.44 165 SER A C 1
ATOM 1260 O O . SER A 1 165 ? -4.644 -1.376 -17.429 1.00 83.44 165 SER A O 1
ATOM 1262 N N . ALA A 1 166 ? -3.814 -1.521 -15.345 1.00 80.06 166 ALA A N 1
ATOM 1263 C CA . ALA A 1 166 ? -2.710 -2.421 -15.676 1.00 80.06 166 ALA A CA 1
ATOM 1264 C C . ALA A 1 166 ? -3.203 -3.817 -16.095 1.00 80.06 166 ALA A C 1
ATOM 1266 O O . ALA A 1 166 ? -2.736 -4.363 -17.094 1.00 80.06 166 ALA A O 1
ATOM 1267 N N . MET A 1 167 ? -4.210 -4.357 -15.401 1.00 81.44 167 MET A N 1
ATOM 1268 C CA . MET A 1 167 ? -4.870 -5.619 -15.759 1.00 81.44 167 MET A CA 1
ATOM 1269 C C . MET A 1 167 ? -5.524 -5.545 -17.142 1.00 81.44 167 MET A C 1
ATOM 1271 O O . MET A 1 167 ? -5.456 -6.499 -17.908 1.00 81.44 167 MET A O 1
ATOM 1275 N N . ARG A 1 168 ? -6.126 -4.400 -17.494 1.00 80.19 168 ARG A N 1
ATOM 1276 C CA . ARG A 1 168 ? -6.717 -4.176 -18.823 1.00 80.19 168 ARG A CA 1
ATOM 1277 C C . ARG A 1 168 ? -5.672 -4.062 -19.940 1.00 80.19 168 ARG A C 1
ATOM 1279 O O . ARG A 1 168 ? -6.009 -4.274 -21.099 1.00 80.19 168 ARG A O 1
ATOM 1286 N N . ALA A 1 169 ? -4.437 -3.709 -19.600 1.00 78.31 169 ALA A N 1
ATOM 1287 C CA . ALA A 1 169 ? -3.310 -3.616 -20.523 1.00 78.31 169 ALA A CA 1
ATOM 1288 C C . ALA A 1 169 ? -2.487 -4.921 -20.591 1.00 78.31 169 ALA A C 1
ATOM 1290 O O . ALA A 1 169 ? -1.295 -4.869 -20.888 1.00 78.31 169 ALA A O 1
ATOM 1291 N N . ASP A 1 170 ? -3.088 -6.067 -20.236 1.00 76.88 170 ASP A N 1
ATOM 1292 C CA . ASP A 1 170 ? -2.450 -7.395 -20.156 1.00 76.88 170 ASP A CA 1
ATOM 1293 C C . ASP A 1 170 ? -1.171 -7.435 -19.295 1.00 76.88 170 ASP A C 1
ATOM 1295 O O . ASP A 1 170 ? -0.348 -8.342 -19.385 1.00 76.88 170 ASP A O 1
ATOM 1299 N N . SER A 1 171 ? -1.016 -6.462 -18.393 1.00 74.69 171 SER A N 1
ATOM 1300 C CA . SER A 1 171 ? 0.142 -6.310 -17.506 1.00 74.69 171 SER A CA 1
ATOM 1301 C C . SER A 1 171 ? -0.189 -6.765 -16.080 1.00 74.69 171 SER A C 1
ATOM 1303 O O . SER A 1 171 ? 0.199 -6.136 -15.095 1.00 74.69 171 SER A O 1
ATOM 1305 N N . GLY A 1 172 ? -0.947 -7.859 -15.956 1.00 75.50 172 GLY A N 1
ATOM 1306 C CA . GLY A 1 172 ? -1.484 -8.316 -14.672 1.00 75.50 172 GLY A CA 1
ATOM 1307 C C . GLY A 1 172 ? -0.433 -8.835 -13.690 1.00 75.50 172 GLY A C 1
ATOM 1308 O O . GLY A 1 172 ? -0.532 -8.587 -12.490 1.00 75.50 172 GLY A O 1
ATOM 1309 N N . SER A 1 173 ? 0.624 -9.480 -14.188 1.00 77.31 173 SER A N 1
ATOM 1310 C CA . SER A 1 173 ? 1.750 -9.931 -13.358 1.00 77.31 173 SER A CA 1
ATOM 1311 C C . SER A 1 173 ? 2.487 -8.761 -12.697 1.00 77.31 173 SER A C 1
ATOM 1313 O O . SER A 1 173 ? 2.841 -8.842 -11.520 1.00 77.31 173 SER A O 1
ATOM 1315 N N . LEU A 1 174 ? 2.655 -7.650 -13.423 1.00 77.00 174 LEU A N 1
ATOM 1316 C CA . LEU A 1 174 ? 3.243 -6.418 -12.898 1.00 77.00 174 LEU A CA 1
ATOM 1317 C C . LEU A 1 174 ? 2.347 -5.790 -11.823 1.00 77.00 174 LEU A C 1
ATOM 1319 O O . LEU A 1 174 ? 2.842 -5.416 -10.763 1.00 77.00 174 LEU A O 1
ATOM 1323 N N . ALA A 1 175 ? 1.035 -5.746 -12.065 1.00 77.62 175 ALA A N 1
ATOM 1324 C CA . ALA A 1 175 ? 0.060 -5.182 -11.134 1.00 77.62 175 ALA A CA 1
ATOM 1325 C C . ALA A 1 175 ? 0.003 -5.956 -9.800 1.00 77.62 175 ALA A C 1
ATOM 1327 O O . ALA A 1 175 ? 0.019 -5.367 -8.722 1.00 77.62 175 ALA A O 1
ATOM 1328 N N . ILE A 1 176 ? 0.000 -7.293 -9.850 1.00 83.00 176 ILE A N 1
ATOM 1329 C CA . ILE A 1 176 ? 0.020 -8.138 -8.642 1.00 83.00 176 ILE A CA 1
ATOM 1330 C C . ILE A 1 176 ? 1.355 -7.990 -7.892 1.00 83.00 176 ILE A C 1
ATOM 1332 O O . ILE A 1 176 ? 1.374 -7.941 -6.659 1.00 83.00 176 ILE A O 1
ATOM 1336 N N . GLY A 1 177 ? 2.468 -7.884 -8.628 1.00 82.62 177 GLY A N 1
ATOM 1337 C CA . GLY A 1 177 ? 3.794 -7.639 -8.060 1.00 82.62 177 GLY A CA 1
ATOM 1338 C C . GLY A 1 177 ? 3.892 -6.298 -7.328 1.00 82.62 177 GLY A C 1
ATOM 1339 O O . GLY A 1 177 ? 4.444 -6.246 -6.228 1.00 82.62 177 GLY A O 1
ATOM 1340 N N . GLU A 1 178 ? 3.306 -5.237 -7.890 1.00 84.88 178 GLU A N 1
ATOM 1341 C CA . GLU A 1 178 ? 3.200 -3.920 -7.252 1.00 84.88 178 GLU A CA 1
ATOM 1342 C C . GLU A 1 178 ? 2.440 -4.006 -5.922 1.00 84.88 178 GLU A C 1
ATOM 1344 O O . GLU A 1 178 ? 2.954 -3.562 -4.895 1.00 84.88 178 GLU A O 1
ATOM 1349 N N . LEU A 1 179 ? 1.269 -4.654 -5.906 1.00 84.25 179 LEU A N 1
ATOM 1350 C CA . LEU A 1 179 ? 0.443 -4.797 -4.702 1.00 84.25 179 LEU A CA 1
ATOM 1351 C C . LEU A 1 179 ? 1.162 -5.564 -3.581 1.00 84.25 179 LEU A C 1
ATOM 1353 O O . LEU A 1 179 ? 1.191 -5.118 -2.429 1.00 84.25 179 LEU A O 1
ATOM 1357 N N . LEU A 1 180 ? 1.770 -6.711 -3.903 1.00 84.19 180 LEU A N 1
ATOM 1358 C CA . LEU A 1 180 ? 2.524 -7.515 -2.934 1.00 84.19 180 LEU A CA 1
ATOM 1359 C C . LEU A 1 180 ? 3.776 -6.778 -2.436 1.00 84.19 180 LEU A C 1
ATOM 1361 O O . LEU A 1 180 ? 4.090 -6.817 -1.239 1.00 84.19 180 LEU A O 1
ATOM 1365 N N . GLY A 1 181 ? 4.479 -6.083 -3.333 1.00 85.44 181 GLY A N 1
ATOM 1366 C CA . GLY A 1 181 ? 5.646 -5.265 -3.009 1.00 85.44 181 GLY A CA 1
ATOM 1367 C C . GLY A 1 181 ? 5.297 -4.098 -2.084 1.00 85.44 181 GLY A C 1
ATOM 1368 O O . GLY A 1 181 ? 5.948 -3.909 -1.057 1.00 85.44 181 GLY A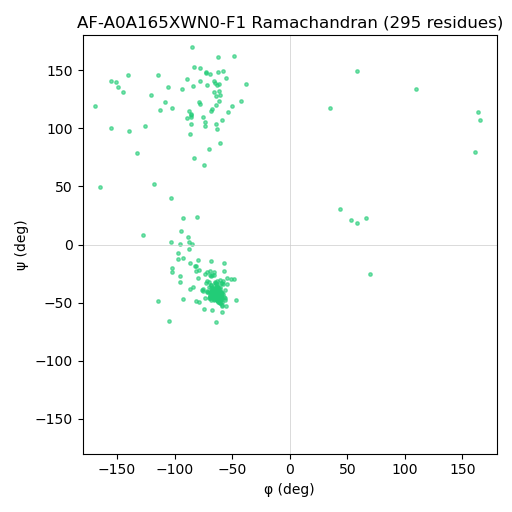 O 1
ATOM 1369 N N . ALA A 1 182 ? 4.226 -3.363 -2.385 1.00 85.81 182 ALA A N 1
ATOM 1370 C CA . ALA A 1 182 ? 3.754 -2.253 -1.564 1.00 85.81 182 ALA A CA 1
ATOM 1371 C C . ALA A 1 182 ? 3.323 -2.726 -0.167 1.00 85.81 182 ALA A C 1
ATOM 1373 O O . ALA A 1 182 ? 3.766 -2.173 0.843 1.00 85.81 182 ALA A O 1
ATOM 1374 N N . ALA A 1 183 ? 2.528 -3.797 -0.084 1.00 86.12 183 ALA A N 1
ATOM 1375 C CA . ALA A 1 183 ? 2.055 -4.335 1.190 1.00 86.12 183 ALA A CA 1
ATOM 1376 C C . ALA A 1 183 ? 3.213 -4.815 2.084 1.00 86.12 183 ALA A C 1
ATOM 1378 O O . ALA A 1 183 ? 3.270 -4.504 3.277 1.00 86.12 183 ALA A O 1
ATOM 1379 N N . SER A 1 184 ? 4.175 -5.536 1.506 1.00 84.69 184 SER A N 1
ATOM 1380 C CA . SER A 1 184 ? 5.357 -6.010 2.232 1.00 84.69 184 SER A CA 1
ATOM 1381 C C . SER A 1 184 ? 6.295 -4.870 2.635 1.00 84.69 184 SER A C 1
ATOM 1383 O O . SER A 1 184 ? 6.813 -4.892 3.755 1.00 84.69 184 SER A O 1
ATOM 1385 N N . PHE A 1 185 ? 6.466 -3.839 1.801 1.00 86.19 185 PHE A N 1
ATOM 1386 C CA . PHE A 1 185 ? 7.229 -2.637 2.144 1.00 86.19 185 PHE A CA 1
ATOM 1387 C C . PHE A 1 185 ? 6.600 -1.877 3.319 1.00 86.19 185 PHE A C 1
ATOM 1389 O O . PHE A 1 185 ? 7.299 -1.525 4.270 1.00 86.19 185 PHE A O 1
ATOM 1396 N N . ILE A 1 186 ? 5.280 -1.680 3.317 1.00 88.31 186 ILE A N 1
ATOM 1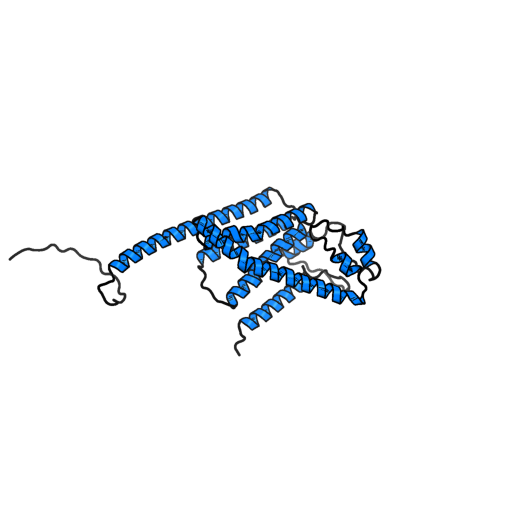397 C CA . ILE A 1 186 ? 4.578 -0.994 4.410 1.00 88.31 186 ILE A CA 1
ATOM 1398 C C . ILE A 1 186 ? 4.738 -1.770 5.725 1.00 88.31 186 ILE A C 1
ATOM 1400 O O . ILE A 1 186 ? 5.131 -1.197 6.743 1.00 88.31 186 ILE A O 1
ATOM 1404 N N . VAL A 1 187 ? 4.502 -3.084 5.717 1.00 85.56 187 VAL A N 1
ATOM 1405 C CA . VAL A 1 187 ? 4.595 -3.902 6.938 1.00 85.56 187 VAL A CA 1
ATOM 1406 C C . VAL A 1 187 ? 6.035 -4.005 7.452 1.00 85.56 187 VAL A C 1
ATOM 1408 O O . VAL A 1 187 ? 6.271 -3.909 8.654 1.00 85.56 187 VAL A O 1
ATOM 1411 N N . SER A 1 188 ? 7.018 -4.182 6.571 1.00 85.56 188 SER A N 1
ATOM 1412 C CA . SER A 1 188 ? 8.413 -4.354 6.994 1.00 85.56 188 SER A CA 1
ATOM 1413 C C . SER A 1 188 ? 9.087 -3.029 7.352 1.00 85.56 188 SER A C 1
ATOM 1415 O O . SER A 1 188 ? 9.685 -2.900 8.420 1.00 85.56 188 SER A O 1
ATOM 1417 N N . CYS A 1 189 ? 8.984 -2.029 6.479 1.00 86.25 189 CYS A N 1
ATOM 1418 C CA . CYS A 1 189 ? 9.780 -0.811 6.560 1.00 86.25 189 CYS A CA 1
ATOM 1419 C C . CYS A 1 189 ? 9.050 0.283 7.340 1.00 86.25 189 CYS A C 1
ATOM 1421 O O . CYS A 1 189 ? 9.632 0.881 8.248 1.00 86.25 189 CYS A O 1
ATOM 1423 N N . VAL A 1 190 ? 7.771 0.527 7.043 1.00 86.75 190 VAL A N 1
ATOM 1424 C CA . VAL A 1 190 ? 7.002 1.598 7.700 1.00 86.75 190 VAL A CA 1
ATOM 1425 C C . VAL A 1 190 ? 6.635 1.195 9.127 1.00 86.75 190 VAL A C 1
ATOM 1427 O O . VAL A 1 190 ? 7.016 1.881 10.074 1.00 86.75 190 VAL A O 1
ATOM 1430 N N . VAL A 1 191 ? 5.968 0.052 9.312 1.00 85.06 191 VAL A N 1
ATOM 1431 C CA . VAL A 1 191 ? 5.603 -0.421 10.660 1.00 85.06 191 VAL A CA 1
ATOM 1432 C C . VAL A 1 191 ? 6.856 -0.770 11.473 1.00 85.06 191 VAL A C 1
ATOM 1434 O O . VAL A 1 191 ? 6.957 -0.391 12.641 1.00 85.06 191 VAL A O 1
ATOM 1437 N N . GLY A 1 192 ? 7.856 -1.408 10.852 1.00 85.19 192 GLY A N 1
ATOM 1438 C CA . GLY A 1 192 ? 9.124 -1.731 11.512 1.00 85.19 192 GLY A CA 1
ATOM 1439 C C . GLY A 1 192 ? 9.880 -0.497 12.018 1.00 85.19 192 GLY A C 1
ATOM 1440 O O . GLY A 1 192 ? 10.328 -0.481 13.165 1.00 85.19 192 GLY A O 1
ATOM 1441 N N . SER A 1 193 ? 9.974 0.569 11.214 1.00 85.25 193 SER A N 1
ATOM 1442 C CA . SER A 1 193 ? 10.615 1.819 11.649 1.00 85.25 193 SER A CA 1
ATOM 1443 C C . SER A 1 193 ? 9.818 2.535 12.746 1.00 85.25 193 SER A C 1
ATOM 1445 O O . SER A 1 193 ? 10.414 3.007 13.717 1.00 85.25 193 SER A O 1
ATOM 1447 N N . MET A 1 194 ? 8.481 2.544 12.664 1.00 85.19 194 MET A N 1
ATOM 1448 C CA . MET A 1 194 ? 7.589 3.087 13.700 1.00 85.19 194 MET A CA 1
ATOM 1449 C C . MET A 1 194 ? 7.828 2.439 15.069 1.00 85.19 194 MET A C 1
ATOM 1451 O O . MET A 1 194 ? 8.013 3.149 16.061 1.00 85.19 194 MET A O 1
ATOM 1455 N N . CYS A 1 195 ? 7.909 1.104 15.123 1.00 82.38 195 CYS A N 1
ATOM 1456 C CA . CYS A 1 195 ? 8.170 0.372 16.365 1.00 82.38 195 CYS A CA 1
ATOM 1457 C C . CYS A 1 195 ? 9.522 0.731 17.010 1.00 82.38 195 CYS A C 1
ATOM 1459 O O . CYS A 1 195 ? 9.647 0.679 18.234 1.00 82.38 195 CYS A O 1
ATOM 1461 N N . ILE A 1 196 ? 10.525 1.102 16.208 1.00 80.56 196 ILE A N 1
ATOM 1462 C CA . ILE A 1 196 ? 11.884 1.415 16.678 1.00 80.56 196 ILE A CA 1
ATOM 1463 C C . ILE A 1 196 ? 12.021 2.880 17.097 1.00 80.56 196 ILE A C 1
ATOM 1465 O O . ILE A 1 196 ? 12.716 3.182 18.069 1.00 80.56 196 ILE A O 1
ATOM 1469 N N . ILE A 1 197 ? 11.384 3.802 16.370 1.00 85.19 197 ILE A N 1
ATOM 1470 C CA . ILE A 1 197 ? 11.471 5.240 16.653 1.00 85.19 197 ILE A CA 1
ATOM 1471 C C . ILE A 1 197 ? 10.729 5.579 17.946 1.00 85.19 197 ILE A C 1
ATOM 1473 O O . ILE A 1 197 ? 11.265 6.309 18.784 1.00 85.19 197 ILE A O 1
ATOM 1477 N N . LYS A 1 198 ? 9.513 5.053 18.116 1.00 81.56 198 LYS A N 1
ATOM 1478 C CA . LYS A 1 198 ? 8.672 5.332 19.279 1.00 81.56 198 LYS A CA 1
ATOM 1479 C C . LYS A 1 198 ? 7.986 4.041 19.722 1.00 81.56 198 LYS A C 1
ATOM 1481 O O . LYS A 1 198 ? 6.958 3.700 19.153 1.00 81.56 198 LYS A O 1
ATOM 1486 N N . PRO A 1 199 ? 8.503 3.321 20.731 1.00 79.00 199 PRO A N 1
ATOM 1487 C CA . PRO A 1 199 ? 7.845 2.112 21.206 1.00 79.00 199 PRO A CA 1
ATOM 1488 C C . PRO A 1 199 ? 6.472 2.467 21.789 1.00 79.00 199 PRO A C 1
ATOM 1490 O O . PRO A 1 199 ? 6.367 3.244 22.739 1.00 79.00 199 PRO A O 1
ATOM 1493 N N . PHE A 1 200 ? 5.413 1.901 21.214 1.00 78.06 200 PHE A N 1
ATOM 1494 C CA . PHE A 1 200 ? 4.038 2.040 21.686 1.00 78.06 200 PHE A CA 1
ATOM 1495 C C . PHE A 1 200 ? 3.514 0.687 22.177 1.00 78.06 200 PHE A C 1
ATOM 1497 O O . PHE A 1 200 ? 3.896 -0.370 21.673 1.00 78.06 200 PHE A O 1
ATOM 1504 N N . LYS A 1 201 ? 2.659 0.702 23.205 1.00 77.69 201 LYS A N 1
ATOM 1505 C CA . LYS A 1 201 ? 2.015 -0.518 23.707 1.00 77.69 201 LYS A CA 1
ATOM 1506 C C . LYS A 1 201 ? 0.850 -0.872 22.788 1.00 77.69 201 LYS A C 1
ATOM 1508 O O . LYS A 1 201 ? -0.056 -0.066 22.612 1.00 77.69 201 LYS A O 1
ATOM 1513 N N . ILE A 1 202 ? 0.881 -2.079 22.229 1.00 80.19 202 ILE A N 1
ATOM 1514 C CA . ILE A 1 202 ? -0.157 -2.594 21.332 1.00 80.19 202 ILE A CA 1
ATOM 1515 C C . ILE A 1 202 ? -0.998 -3.630 22.076 1.00 80.19 202 ILE A C 1
ATOM 1517 O O . ILE A 1 202 ? -0.457 -4.524 22.736 1.00 80.19 202 ILE A O 1
ATOM 1521 N N . ASN A 1 203 ? -2.321 -3.547 21.934 1.00 81.25 203 ASN A N 1
ATOM 1522 C CA . ASN A 1 203 ? -3.221 -4.591 22.410 1.00 81.25 203 ASN A CA 1
ATOM 1523 C C . ASN A 1 203 ? -3.020 -5.866 21.580 1.00 81.25 203 ASN A C 1
ATOM 1525 O O . ASN A 1 203 ? -3.290 -5.899 20.381 1.00 81.25 203 ASN A O 1
ATOM 1529 N N . ARG A 1 204 ? -2.569 -6.939 22.240 1.00 82.56 204 ARG A N 1
ATOM 1530 C CA . ARG A 1 204 ? -2.212 -8.209 21.582 1.00 82.56 204 ARG A CA 1
ATOM 1531 C C . ARG A 1 204 ? -3.371 -8.844 20.808 1.00 82.56 204 ARG A C 1
ATOM 1533 O O . ARG A 1 204 ? -3.126 -9.475 19.790 1.00 82.56 204 ARG A O 1
ATOM 1540 N N . GLY A 1 205 ? -4.610 -8.677 21.277 1.00 84.69 205 GLY A N 1
ATOM 1541 C CA . GLY A 1 205 ? -5.801 -9.279 20.664 1.00 84.69 205 GLY A CA 1
ATOM 1542 C C . GLY A 1 205 ? -6.078 -8.762 19.245 1.00 84.69 205 GLY A C 1
ATOM 1543 O O . GLY A 1 205 ? -5.932 -9.533 18.297 1.00 84.69 205 GLY A O 1
ATOM 1544 N N . PRO A 1 206 ? -6.437 -7.473 19.077 1.00 83.44 206 PRO A N 1
ATOM 1545 C CA . PRO A 1 206 ? -6.674 -6.879 17.759 1.00 83.44 206 PRO A CA 1
ATOM 1546 C C . PRO A 1 206 ? -5.474 -7.019 16.816 1.00 83.44 206 PRO A C 1
ATOM 1548 O O . PRO A 1 206 ? -5.645 -7.364 15.654 1.00 83.44 206 PRO A O 1
ATOM 1551 N N . PHE A 1 207 ? -4.257 -6.861 17.338 1.00 85.62 207 PHE A N 1
ATOM 1552 C CA . PHE A 1 207 ? -3.033 -6.997 16.551 1.00 85.62 207 PHE A CA 1
ATOM 1553 C C . PHE A 1 207 ? -2.849 -8.396 15.951 1.00 85.62 207 PHE A C 1
ATOM 1555 O O . PHE A 1 207 ? -2.564 -8.524 14.762 1.00 85.62 207 PHE A O 1
ATOM 1562 N N . LEU A 1 208 ? -3.036 -9.455 16.749 1.00 87.75 208 LEU A N 1
ATOM 1563 C CA . LEU A 1 208 ? -2.885 -10.829 16.266 1.00 87.75 208 LEU A CA 1
ATOM 1564 C C . LEU A 1 208 ? -3.986 -11.200 15.264 1.00 87.75 208 LEU A C 1
ATOM 1566 O O . LEU A 1 208 ? -3.715 -11.912 14.300 1.00 87.75 208 LEU A O 1
ATOM 1570 N N . ARG A 1 209 ? -5.208 -10.684 15.462 1.00 87.56 209 ARG A N 1
ATOM 1571 C CA . ARG A 1 209 ? -6.303 -10.807 14.491 1.00 87.56 209 ARG A CA 1
ATOM 1572 C C . ARG A 1 209 ? -5.902 -10.185 13.153 1.00 87.56 209 ARG A C 1
ATOM 1574 O O . ARG A 1 209 ? -5.983 -10.860 12.132 1.00 87.56 209 ARG A O 1
ATOM 1581 N N . ASP A 1 210 ? -5.455 -8.933 13.160 1.00 87.81 210 ASP A N 1
ATOM 1582 C CA . ASP A 1 210 ? -5.174 -8.182 11.934 1.00 87.81 210 ASP A CA 1
ATOM 1583 C C . ASP A 1 210 ? -3.991 -8.792 11.160 1.00 87.81 210 ASP A C 1
ATOM 1585 O O . ASP A 1 210 ? -4.091 -9.009 9.953 1.00 87.81 210 ASP A O 1
ATOM 1589 N N . ILE A 1 211 ? -2.919 -9.193 11.855 1.00 88.62 211 ILE A N 1
ATOM 1590 C CA . ILE A 1 211 ? -1.799 -9.927 11.239 1.00 88.62 211 ILE A CA 1
ATOM 1591 C C . ILE A 1 211 ? -2.235 -11.299 10.725 1.00 88.62 211 ILE A C 1
ATOM 1593 O O . ILE A 1 211 ? -1.789 -11.716 9.655 1.00 88.62 211 ILE A O 1
ATOM 1597 N N . GLY A 1 212 ? -3.096 -12.008 11.457 1.00 91.06 212 GLY A N 1
ATOM 1598 C CA . GLY A 1 212 ? -3.600 -13.317 11.049 1.00 91.06 212 GLY A CA 1
ATOM 1599 C C . GLY A 1 212 ? -4.367 -13.247 9.729 1.00 91.06 212 GLY A C 1
ATOM 1600 O O . GLY A 1 212 ? -4.049 -13.988 8.801 1.00 91.06 212 GLY A O 1
ATOM 1601 N N . PHE A 1 213 ? -5.318 -12.315 9.613 1.00 91.50 213 PHE A N 1
ATOM 1602 C CA . PHE A 1 213 ? -6.074 -12.101 8.375 1.00 91.50 213 PHE A CA 1
ATOM 1603 C C . PHE A 1 213 ? -5.191 -11.610 7.228 1.00 91.50 213 PHE A C 1
ATOM 1605 O O . PHE A 1 213 ? -5.324 -12.109 6.114 1.00 91.50 213 PHE A O 1
ATOM 1612 N N . PHE A 1 214 ? -4.255 -10.695 7.494 1.00 90.31 214 PHE A N 1
ATOM 1613 C CA . PHE A 1 214 ? -3.303 -10.234 6.486 1.00 90.31 214 PHE A CA 1
ATOM 1614 C C . PHE A 1 214 ? -2.427 -11.379 5.954 1.00 90.31 214 PHE A C 1
ATOM 1616 O O . PHE A 1 214 ? -2.316 -11.572 4.746 1.00 90.31 214 PHE A O 1
ATOM 1623 N N . THR A 1 215 ? -1.860 -12.193 6.848 1.00 90.12 215 THR A N 1
ATOM 1624 C CA . THR A 1 215 ? -1.030 -13.350 6.471 1.00 90.12 215 THR A CA 1
ATOM 1625 C C . THR A 1 215 ? -1.843 -14.385 5.697 1.00 90.12 215 THR A C 1
ATOM 1627 O O . THR A 1 215 ? -1.360 -14.917 4.701 1.00 90.12 215 THR A O 1
ATOM 1630 N N . ALA A 1 216 ? -3.087 -14.646 6.112 1.00 93.12 216 ALA A N 1
ATOM 1631 C CA . ALA A 1 216 ? -3.990 -15.546 5.402 1.00 93.12 216 ALA A CA 1
ATOM 1632 C C . ALA A 1 216 ? -4.323 -15.035 3.992 1.00 93.12 216 ALA A C 1
ATOM 1634 O O . ALA A 1 216 ? -4.293 -15.818 3.047 1.00 93.12 216 ALA A O 1
ATOM 1635 N N . ALA A 1 217 ? -4.578 -13.733 3.835 1.00 91.81 217 ALA A N 1
ATOM 1636 C CA . ALA A 1 217 ? -4.848 -13.121 2.536 1.00 91.81 217 ALA A CA 1
ATOM 1637 C C . ALA A 1 217 ? -3.640 -13.226 1.595 1.00 91.81 217 ALA A C 1
ATOM 1639 O O . ALA A 1 217 ? -3.796 -13.646 0.451 1.00 91.81 217 ALA A O 1
ATOM 1640 N N . VAL A 1 218 ? -2.432 -12.922 2.084 1.00 89.06 218 VAL A N 1
ATOM 1641 C CA . VAL A 1 218 ? -1.194 -13.059 1.299 1.00 89.06 218 VAL A CA 1
ATOM 1642 C C . VAL A 1 218 ? -0.935 -14.521 0.933 1.00 89.06 218 VAL A C 1
ATOM 1644 O O . VAL A 1 218 ? -0.627 -14.813 -0.217 1.00 89.06 218 VAL A O 1
ATOM 1647 N N . ALA A 1 219 ? -1.090 -15.456 1.873 1.00 89.06 219 ALA A N 1
ATOM 1648 C CA . ALA A 1 219 ? -0.896 -16.881 1.606 1.00 89.06 219 ALA A CA 1
ATOM 1649 C C . ALA A 1 219 ? -1.906 -17.421 0.584 1.00 89.06 219 ALA A C 1
ATOM 1651 O O . ALA A 1 219 ? -1.533 -18.185 -0.302 1.00 89.06 219 ALA A O 1
ATOM 1652 N N . MET A 1 220 ? -3.169 -17.001 0.683 1.00 90.12 220 MET A N 1
ATOM 1653 C CA . MET A 1 220 ? -4.213 -17.377 -0.264 1.00 90.12 220 MET A CA 1
ATOM 1654 C C . MET A 1 220 ? -3.949 -16.795 -1.655 1.00 90.12 220 MET A C 1
ATOM 1656 O O . MET A 1 220 ? -4.043 -17.523 -2.637 1.00 90.12 220 MET A O 1
ATOM 1660 N N . LEU A 1 221 ? -3.562 -15.520 -1.737 1.00 87.94 221 LEU A N 1
ATOM 1661 C CA . LEU A 1 221 ? -3.179 -14.874 -2.992 1.00 87.94 221 LEU A CA 1
ATOM 1662 C C . LEU A 1 221 ? -1.986 -15.579 -3.646 1.00 87.94 221 LEU A C 1
ATOM 1664 O O . LEU A 1 221 ? -2.028 -15.849 -4.839 1.00 87.94 221 LEU A O 1
ATOM 1668 N N . LEU A 1 222 ? -0.951 -15.924 -2.872 1.00 86.12 222 LEU A N 1
ATOM 1669 C CA . LEU A 1 222 ? 0.176 -16.711 -3.377 1.00 86.12 222 LEU A CA 1
ATOM 1670 C C . LEU A 1 222 ? -0.272 -18.101 -3.839 1.00 86.12 222 LEU A C 1
ATOM 1672 O O . LEU A 1 222 ? 0.232 -18.575 -4.847 1.00 86.12 222 LEU A O 1
ATOM 1676 N N . GLY A 1 223 ? -1.224 -18.731 -3.145 1.00 85.81 223 GLY A N 1
ATOM 1677 C CA . GLY A 1 223 ? -1.819 -20.007 -3.549 1.00 85.81 223 GLY A CA 1
ATOM 1678 C C . GLY A 1 223 ? -2.509 -19.949 -4.915 1.00 85.81 223 GLY A C 1
ATOM 1679 O O . GLY A 1 223 ? -2.247 -20.812 -5.744 1.00 85.81 223 GLY A O 1
ATOM 1680 N N . ILE A 1 224 ? -3.309 -18.903 -5.152 1.00 86.75 224 ILE A N 1
ATOM 1681 C CA . ILE A 1 224 ? -4.009 -18.608 -6.424 1.00 86.75 224 ILE A CA 1
ATOM 1682 C C . ILE A 1 224 ? -3.029 -18.219 -7.550 1.00 86.75 224 ILE A C 1
ATOM 1684 O O . ILE A 1 224 ? -3.389 -18.126 -8.715 1.00 86.75 224 ILE A O 1
ATOM 1688 N N . LEU A 1 225 ? -1.774 -17.920 -7.214 1.00 83.25 225 LEU A N 1
ATOM 1689 C CA . LEU A 1 225 ? -0.766 -17.526 -8.196 1.00 83.25 225 LEU A CA 1
ATOM 1690 C C . LEU A 1 225 ? 0.131 -18.694 -8.631 1.00 83.25 225 LEU A C 1
ATOM 1692 O O . LEU A 1 225 ? 0.943 -18.515 -9.535 1.00 83.25 225 LEU A O 1
ATOM 1696 N N . ILE A 1 226 ? 0.026 -19.866 -7.991 1.00 79.81 226 ILE A N 1
ATOM 1697 C CA . ILE A 1 226 ? 0.878 -21.034 -8.289 1.00 79.81 226 ILE A CA 1
ATOM 1698 C C . ILE A 1 226 ? 0.462 -21.716 -9.593 1.00 79.81 226 ILE A C 1
ATOM 1700 O O . ILE A 1 226 ? 1.316 -22.173 -10.346 1.00 79.81 226 ILE A O 1
ATOM 1704 N N . ASP A 1 227 ? -0.839 -21.827 -9.828 1.00 77.50 227 ASP A N 1
ATOM 1705 C CA . ASP A 1 227 ? -1.437 -22.309 -11.073 1.00 77.50 227 ASP A CA 1
ATOM 1706 C C . ASP A 1 227 ? -1.449 -21.227 -12.162 1.00 77.50 227 ASP A C 1
ATOM 1708 O O . ASP A 1 227 ? -1.519 -21.549 -13.345 1.00 77.50 227 ASP A O 1
ATOM 1712 N N . GLY A 1 228 ? -1.365 -19.958 -11.740 1.00 74.81 228 GLY A N 1
ATOM 1713 C CA . GLY A 1 228 ? -1.238 -18.749 -12.554 1.00 74.81 228 GLY A CA 1
ATOM 1714 C C . GLY A 1 228 ? -2.375 -18.528 -13.553 1.00 74.81 228 GLY A C 1
ATOM 1715 O O . GLY A 1 228 ? -2.270 -17.703 -14.464 1.00 74.81 228 GLY A O 1
ATOM 1716 N N . THR A 1 229 ? -3.498 -19.198 -13.314 1.00 78.69 229 THR A N 1
ATOM 1717 C CA . THR A 1 229 ? -4.795 -18.933 -13.919 1.00 78.69 229 THR A CA 1
ATOM 1718 C C . THR A 1 229 ? -5.738 -18.433 -12.839 1.00 78.69 229 THR A C 1
ATOM 1720 O O . THR A 1 229 ? -6.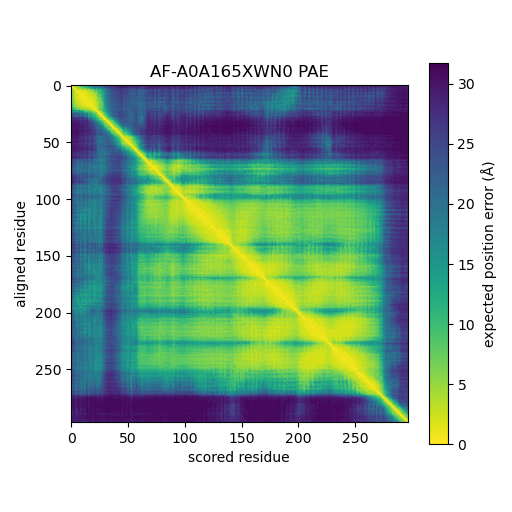077 -19.173 -11.932 1.00 78.69 229 THR A O 1
ATOM 1723 N N . ILE A 1 230 ? -6.202 -17.188 -12.940 1.00 84.50 230 ILE A N 1
ATOM 1724 C CA . ILE A 1 230 ? -7.103 -16.627 -11.927 1.00 84.50 230 ILE A CA 1
ATOM 1725 C C . ILE A 1 230 ? -8.543 -17.004 -12.270 1.00 84.50 230 ILE A C 1
ATOM 1727 O O . ILE A 1 230 ? -9.136 -16.473 -13.215 1.00 84.50 230 ILE A O 1
ATOM 1731 N N . HIS A 1 231 ? -9.139 -17.886 -11.475 1.00 88.12 231 HIS A N 1
ATOM 1732 C CA . HIS A 1 231 ? -10.551 -18.206 -11.582 1.00 88.12 231 HIS A CA 1
ATOM 1733 C C . HIS A 1 231 ? -11.428 -17.192 -10.826 1.00 88.12 231 HIS A C 1
ATOM 1735 O O . HIS A 1 231 ? -11.053 -16.570 -9.827 1.00 88.12 231 HIS A O 1
ATOM 1741 N N . THR A 1 232 ? -12.672 -17.029 -11.283 1.00 89.25 232 THR A N 1
ATOM 1742 C CA . THR A 1 232 ? -13.629 -16.085 -10.679 1.00 89.25 232 THR A CA 1
ATOM 1743 C C . THR A 1 232 ? -13.992 -16.449 -9.239 1.00 89.25 232 THR A C 1
ATOM 1745 O O . THR A 1 232 ? -14.196 -15.559 -8.414 1.00 89.25 232 THR A O 1
ATOM 1748 N N . TRP A 1 233 ? -14.042 -17.743 -8.909 1.00 92.12 233 TRP A N 1
ATOM 1749 C CA . TRP A 1 233 ? -14.345 -18.215 -7.555 1.00 92.12 233 TRP A CA 1
ATOM 1750 C C . TRP A 1 233 ? -13.203 -17.924 -6.567 1.00 92.12 233 TRP A C 1
ATOM 1752 O O . TRP A 1 233 ? -13.464 -17.616 -5.404 1.00 92.12 233 TRP A O 1
ATOM 1762 N N . GLU A 1 234 ? -11.952 -17.938 -7.023 1.00 90.81 234 GLU A N 1
ATOM 1763 C CA . GLU A 1 234 ? -10.769 -17.606 -6.216 1.00 90.81 234 GLU A CA 1
ATOM 1764 C C . GLU A 1 234 ? -10.761 -16.125 -5.856 1.00 90.81 234 GLU A C 1
ATOM 1766 O O . GLU A 1 234 ? -10.629 -15.755 -4.687 1.00 90.81 234 GLU A O 1
ATOM 1771 N N . SER A 1 235 ? -11.032 -15.283 -6.857 1.00 89.25 235 SER A N 1
ATOM 1772 C CA . SER A 1 235 ? -11.214 -13.843 -6.674 1.00 89.25 235 SER A CA 1
ATOM 1773 C C . SER A 1 235 ? -12.370 -13.544 -5.715 1.00 89.25 235 SER A C 1
ATOM 1775 O O . SER A 1 235 ? -12.229 -12.737 -4.795 1.00 89.25 235 SER A O 1
ATOM 1777 N N . LEU A 1 236 ? -13.504 -14.238 -5.870 1.00 93.31 236 LEU A N 1
ATOM 1778 C CA . LEU A 1 236 ? -14.648 -14.092 -4.969 1.00 93.31 236 LEU A CA 1
ATOM 1779 C C . LEU A 1 236 ? -14.296 -14.503 -3.535 1.00 93.31 236 LEU A C 1
ATOM 1781 O O . LEU A 1 236 ? -14.755 -13.870 -2.587 1.00 93.31 236 LEU A O 1
ATOM 1785 N N . THR A 1 237 ? -13.463 -15.528 -3.365 1.00 93.56 237 THR A N 1
ATOM 1786 C CA . THR A 1 237 ? -13.059 -15.996 -2.037 1.00 93.56 237 THR A CA 1
ATOM 1787 C C . THR A 1 237 ? -12.131 -14.995 -1.341 1.00 93.56 237 THR A C 1
ATOM 1789 O O . THR A 1 237 ? -12.292 -14.763 -0.143 1.00 93.56 237 THR A O 1
ATOM 1792 N N . LEU A 1 238 ? -11.237 -14.315 -2.070 1.00 91.69 238 LEU A N 1
ATOM 1793 C CA . LEU A 1 238 ? -10.441 -13.203 -1.527 1.00 91.69 238 LEU A CA 1
ATOM 1794 C C . LEU A 1 238 ? -11.318 -12.015 -1.099 1.00 91.69 238 LEU A C 1
ATOM 1796 O O . LEU A 1 238 ? -11.114 -11.442 -0.026 1.00 91.69 238 LEU A O 1
ATOM 1800 N N . VAL A 1 239 ? -12.341 -11.675 -1.889 1.00 92.12 239 VAL A N 1
ATOM 1801 C CA . VAL A 1 239 ? -13.318 -10.636 -1.513 1.00 92.12 239 VAL A CA 1
ATOM 1802 C C . VAL A 1 239 ? -14.121 -11.065 -0.282 1.00 92.12 239 VAL A C 1
ATOM 1804 O O . VAL A 1 239 ? -14.307 -10.275 0.643 1.00 92.12 239 VAL A O 1
ATOM 1807 N N . ALA A 1 240 ? -14.557 -12.324 -0.223 1.00 94.12 240 ALA A N 1
ATOM 1808 C CA . ALA A 1 240 ? -15.260 -12.867 0.934 1.00 94.12 240 ALA A CA 1
ATOM 1809 C C . ALA A 1 240 ? -14.387 -12.822 2.199 1.00 94.12 240 ALA A C 1
ATOM 1811 O O . ALA A 1 240 ? -14.875 -12.430 3.259 1.00 94.12 240 ALA A O 1
ATOM 1812 N N . LEU A 1 241 ? -13.092 -13.139 2.091 1.00 93.56 241 LEU A N 1
ATOM 1813 C CA . LEU A 1 241 ? -12.131 -13.021 3.189 1.00 93.56 241 LEU A CA 1
ATOM 1814 C C . LEU A 1 241 ? -12.034 -11.576 3.703 1.00 93.56 241 LEU A C 1
ATOM 1816 O O . LEU A 1 241 ? -12.049 -11.361 4.915 1.00 93.56 241 LEU A O 1
ATOM 1820 N N . TYR A 1 242 ? -11.996 -10.589 2.803 1.00 90.19 242 TYR A N 1
ATOM 1821 C CA . TYR A 1 242 ? -12.019 -9.173 3.178 1.00 90.19 242 TYR A CA 1
ATOM 1822 C C . TYR A 1 242 ? -13.313 -8.787 3.911 1.00 90.19 242 TYR A C 1
ATOM 1824 O O . TYR A 1 242 ? -13.258 -8.143 4.959 1.00 90.19 242 TYR A O 1
ATOM 1832 N N . VAL A 1 243 ? -14.477 -9.229 3.423 1.00 91.31 243 VAL A N 1
ATOM 1833 C CA . VAL A 1 243 ? -15.766 -8.974 4.090 1.00 91.31 243 VAL A CA 1
ATOM 1834 C C . VAL A 1 243 ? -15.790 -9.593 5.490 1.00 91.31 243 VAL A C 1
ATOM 1836 O O . VAL A 1 243 ? -16.175 -8.925 6.451 1.00 91.31 243 VAL A O 1
ATOM 1839 N N . VAL A 1 244 ? -15.330 -10.840 5.635 1.00 93.19 244 VAL A N 1
ATOM 1840 C CA . VAL A 1 244 ? -15.214 -11.509 6.939 1.00 93.19 244 VAL A CA 1
ATOM 1841 C C . VAL A 1 244 ? -14.286 -10.724 7.865 1.00 93.19 244 VAL A C 1
ATOM 1843 O O . VAL A 1 244 ? -14.659 -10.456 9.008 1.00 93.19 244 VAL A O 1
ATOM 1846 N N . TYR A 1 245 ? -13.120 -10.292 7.380 1.00 89.44 245 TYR A N 1
ATOM 1847 C CA . TYR A 1 245 ? -12.201 -9.452 8.143 1.00 89.44 245 TYR A CA 1
ATOM 1848 C C . TYR A 1 245 ? -12.894 -8.177 8.649 1.00 89.44 245 TYR A C 1
ATOM 1850 O O . TYR A 1 245 ? -12.931 -7.948 9.860 1.00 89.44 245 TYR A O 1
ATOM 1858 N N . VAL A 1 246 ? -13.536 -7.404 7.768 1.00 86.00 246 VAL A N 1
ATOM 1859 C CA . VAL A 1 246 ? -14.243 -6.167 8.141 1.00 86.00 246 VAL A CA 1
ATOM 1860 C C . VAL A 1 246 ? -15.319 -6.435 9.196 1.00 86.00 246 VAL A C 1
ATOM 1862 O O . VAL A 1 246 ? -15.380 -5.728 10.203 1.00 86.00 246 VAL A O 1
ATOM 1865 N N . VAL A 1 247 ? -16.124 -7.490 9.036 1.00 89.00 247 VAL A N 1
ATOM 1866 C CA . VAL A 1 247 ? -17.143 -7.871 10.028 1.00 89.00 247 VAL A CA 1
ATOM 1867 C C . VAL A 1 247 ? -16.501 -8.203 11.378 1.00 89.00 247 VAL A C 1
ATOM 1869 O O . VAL A 1 247 ? -16.961 -7.706 12.406 1.00 89.00 247 VAL A O 1
ATOM 1872 N N . THR A 1 248 ? -15.411 -8.978 11.409 1.00 88.25 248 THR A N 1
ATOM 1873 C CA . THR A 1 248 ? -14.715 -9.298 12.671 1.00 88.25 248 THR A CA 1
ATOM 1874 C C . THR A 1 248 ? -14.108 -8.066 13.344 1.00 88.25 248 THR A C 1
ATOM 1876 O O . THR A 1 248 ? -14.110 -7.973 14.576 1.00 88.25 248 THR A O 1
ATOM 1879 N N . VAL A 1 249 ? -13.629 -7.090 12.566 1.00 85.06 249 VAL A N 1
ATOM 1880 C CA . VAL A 1 249 ? -13.119 -5.813 13.080 1.00 85.06 249 VAL A CA 1
ATOM 1881 C C . VAL A 1 249 ? -14.248 -4.977 13.667 1.00 85.06 249 VAL A C 1
ATOM 1883 O O . VAL A 1 249 ? -14.121 -4.509 14.799 1.00 85.06 249 VAL A O 1
ATOM 1886 N N . ILE A 1 250 ? -15.365 -4.833 12.950 1.00 83.19 250 ILE A N 1
ATOM 1887 C CA . ILE A 1 250 ? -16.528 -4.058 13.401 1.00 83.19 250 ILE A CA 1
ATOM 1888 C C . ILE A 1 250 ? -17.122 -4.673 14.669 1.00 83.19 250 ILE A C 1
ATOM 1890 O O . ILE A 1 250 ? -17.318 -3.964 15.657 1.00 83.19 250 ILE A O 1
ATOM 1894 N N . VAL A 1 251 ? -17.359 -5.988 14.680 1.00 86.81 251 VAL A N 1
ATOM 1895 C CA . VAL A 1 251 ? -17.894 -6.697 15.853 1.00 86.81 251 VAL A CA 1
ATOM 1896 C C . VAL A 1 251 ? -16.922 -6.601 17.027 1.00 86.81 251 VAL A C 1
ATOM 1898 O O . VAL A 1 251 ? -17.347 -6.297 18.141 1.00 86.81 251 VAL A O 1
ATOM 1901 N N . GLY A 1 252 ? -15.619 -6.786 16.787 1.00 84.00 252 GLY A N 1
ATOM 1902 C CA . GLY A 1 252 ? -14.589 -6.633 17.815 1.00 84.00 252 GLY A CA 1
ATOM 1903 C C . GLY A 1 252 ? -14.558 -5.222 18.407 1.00 84.00 252 GLY A C 1
ATOM 1904 O O . GLY A 1 252 ? -14.608 -5.065 19.624 1.00 84.00 252 GLY A O 1
ATOM 1905 N N . SER A 1 253 ? -14.566 -4.193 17.556 1.00 78.69 253 SER A N 1
ATOM 1906 C CA . SER A 1 253 ? -14.571 -2.785 17.972 1.00 78.69 253 SER A CA 1
ATOM 1907 C C . SER A 1 253 ? -15.852 -2.402 18.720 1.00 78.69 253 SER A C 1
ATOM 1909 O O . SER A 1 253 ? -15.810 -1.659 19.701 1.00 78.69 253 SER A O 1
ATOM 1911 N N . TRP A 1 254 ? -17.005 -2.918 18.291 1.00 81.12 254 TRP A N 1
ATOM 1912 C CA . TRP A 1 254 ? -18.274 -2.715 18.986 1.00 81.12 254 TRP A CA 1
ATOM 1913 C C . TRP A 1 254 ? -18.274 -3.379 20.367 1.00 81.12 254 TRP A C 1
ATOM 1915 O O . TRP A 1 254 ? -18.721 -2.783 21.352 1.00 81.12 254 TRP A O 1
ATOM 1925 N N . TRP A 1 255 ? -17.737 -4.598 20.455 1.00 82.44 255 TRP A N 1
ATOM 1926 C CA . TRP A 1 255 ? -17.646 -5.355 21.698 1.00 82.44 255 TRP A CA 1
ATOM 1927 C C . TRP A 1 255 ? -16.706 -4.689 22.708 1.00 82.44 255 TRP A C 1
ATOM 1929 O O . TRP A 1 255 ? -17.039 -4.587 23.892 1.00 82.44 255 TRP A O 1
ATOM 1939 N N . GLU A 1 256 ? -15.557 -4.195 22.246 1.00 78.88 256 GLU A N 1
ATOM 1940 C CA . GLU A 1 256 ? -14.583 -3.476 23.070 1.00 78.88 256 GLU A CA 1
ATOM 1941 C C . GLU A 1 256 ? -15.192 -2.183 23.629 1.00 78.88 256 GLU A C 1
ATOM 1943 O O . GLU A 1 256 ? -15.248 -2.018 24.848 1.00 78.88 256 GLU A O 1
ATOM 1948 N N . ARG A 1 257 ? -15.850 -1.378 22.784 1.00 75.75 257 ARG A N 1
ATOM 1949 C CA . ARG A 1 257 ? -16.591 -0.177 23.216 1.00 75.75 257 ARG A CA 1
ATOM 1950 C C . ARG A 1 257 ? -17.723 -0.470 24.200 1.00 75.75 257 ARG A C 1
ATOM 1952 O O . ARG A 1 257 ? -18.056 0.352 25.057 1.00 75.75 257 ARG A O 1
ATOM 1959 N N . ARG A 1 258 ? -18.383 -1.627 24.089 1.00 80.25 258 ARG A N 1
ATOM 1960 C CA . ARG A 1 258 ? -19.423 -2.039 25.048 1.00 80.25 258 ARG A CA 1
ATOM 1961 C C . ARG A 1 258 ? -18.815 -2.434 26.396 1.00 80.25 258 ARG A C 1
ATOM 1963 O O . ARG A 1 258 ? -19.364 -2.062 27.432 1.00 80.25 258 ARG A O 1
ATOM 1970 N N . ARG A 1 259 ? -17.683 -3.146 26.391 1.00 80.31 259 ARG A N 1
ATOM 1971 C CA . ARG A 1 259 ? -16.943 -3.510 27.611 1.00 80.31 259 ARG A CA 1
ATOM 1972 C C . ARG A 1 259 ? -16.359 -2.289 28.312 1.00 80.31 259 ARG A C 1
ATOM 1974 O O . ARG A 1 259 ? -16.462 -2.210 29.529 1.00 80.31 259 ARG A O 1
ATOM 1981 N N . GLU A 1 260 ? -15.797 -1.343 27.569 1.00 79.25 260 GLU A N 1
ATOM 1982 C CA . GLU A 1 260 ? -15.265 -0.091 28.116 1.00 79.25 260 GLU A CA 1
ATOM 1983 C C . GLU A 1 260 ? -16.351 0.740 28.787 1.00 79.25 260 GLU A C 1
ATOM 1985 O O . GLU A 1 260 ? -16.164 1.163 29.922 1.00 79.25 260 GLU A O 1
ATOM 1990 N N . ARG A 1 261 ? -17.525 0.886 28.160 1.00 77.56 261 ARG A N 1
ATOM 1991 C CA . ARG A 1 261 ? -18.667 1.564 28.795 1.00 77.56 261 ARG A CA 1
ATOM 1992 C C . ARG A 1 261 ? -19.107 0.889 30.090 1.00 77.56 261 ARG A C 1
ATOM 1994 O O . ARG A 1 261 ? -19.389 1.582 31.063 1.00 77.56 261 ARG A O 1
ATOM 2001 N N . LYS A 1 262 ? -19.133 -0.448 30.123 1.00 78.81 262 LYS A N 1
ATOM 2002 C CA . LYS A 1 262 ? -19.478 -1.193 31.340 1.00 78.81 262 LYS A CA 1
ATOM 2003 C C . LYS A 1 262 ? -18.436 -0.980 32.444 1.00 78.81 262 LYS A C 1
ATOM 2005 O O . LYS A 1 262 ? -18.809 -0.653 33.562 1.00 78.81 262 LYS A O 1
ATOM 2010 N N . ARG A 1 263 ? -17.145 -1.084 32.107 1.00 79.75 263 ARG A N 1
ATOM 2011 C CA . ARG A 1 263 ? -16.026 -0.839 33.034 1.00 79.75 263 ARG A CA 1
ATOM 2012 C C . ARG A 1 263 ? -16.004 0.595 33.546 1.00 79.75 263 ARG A C 1
ATOM 2014 O O . ARG A 1 263 ? -15.756 0.813 34.720 1.00 79.75 263 ARG A O 1
ATOM 2021 N N . TRP A 1 264 ? -16.267 1.571 32.682 1.00 78.50 264 TRP A N 1
ATOM 2022 C CA . TRP A 1 264 ? -16.343 2.975 33.071 1.00 78.50 264 TRP A CA 1
ATOM 2023 C C . TRP A 1 264 ? -17.484 3.209 34.061 1.00 78.50 264 TRP A C 1
ATOM 2025 O O . TRP A 1 264 ? -17.275 3.866 35.072 1.00 78.50 264 TRP A O 1
ATOM 2035 N N . PHE A 1 265 ? -18.658 2.620 33.815 1.00 79.56 265 PHE A N 1
ATOM 2036 C CA . PHE A 1 265 ? -19.796 2.711 34.729 1.00 79.56 265 PHE A CA 1
ATOM 2037 C C . PHE A 1 265 ? -19.503 2.039 36.080 1.00 79.56 265 PHE A C 1
ATOM 2039 O O . PHE A 1 265 ? -19.723 2.652 37.120 1.00 79.56 265 PHE A O 1
ATOM 2046 N N . GLU A 1 266 ? -18.935 0.828 36.069 1.00 82.44 266 GLU A N 1
ATOM 2047 C CA . GLU A 1 266 ? -18.494 0.115 37.279 1.00 82.44 266 GLU A CA 1
ATOM 2048 C C . GLU A 1 266 ? -17.433 0.922 38.057 1.00 82.44 266 GLU A C 1
ATOM 2050 O O . GLU A 1 266 ? -17.536 1.054 39.274 1.00 82.44 266 GLU A O 1
ATOM 2055 N N . ASN A 1 267 ? -16.462 1.537 37.370 1.00 75.94 267 ASN A N 1
ATOM 2056 C CA . ASN A 1 267 ? -15.449 2.395 37.991 1.00 75.94 267 ASN A CA 1
ATOM 2057 C C . ASN A 1 267 ? -16.042 3.676 38.582 1.00 75.94 267 ASN A C 1
ATOM 2059 O O . ASN A 1 267 ? -15.596 4.097 39.642 1.00 75.94 267 ASN A O 1
ATOM 2063 N N . ARG A 1 268 ? -17.030 4.288 37.917 1.00 78.12 268 ARG A N 1
ATOM 2064 C CA . ARG A 1 268 ? -17.678 5.516 38.397 1.00 78.12 268 ARG A CA 1
ATOM 2065 C C . ARG A 1 268 ? -18.511 5.258 39.649 1.00 78.12 268 ARG A C 1
ATOM 2067 O O . ARG A 1 268 ? -18.445 6.037 40.587 1.00 78.12 268 ARG A O 1
ATOM 2074 N N . ILE A 1 269 ? -19.229 4.132 39.686 1.00 81.69 269 ILE A N 1
ATOM 2075 C CA . ILE A 1 269 ? -19.908 3.669 40.903 1.00 81.69 269 ILE A CA 1
ATOM 2076 C C . ILE A 1 269 ? -18.870 3.434 42.002 1.00 81.69 269 ILE A C 1
ATOM 2078 O O . ILE A 1 269 ? -19.035 3.928 43.107 1.00 81.69 269 ILE A O 1
ATOM 2082 N N . ARG A 1 270 ? -17.769 2.734 41.699 1.00 79.88 270 ARG A N 1
ATOM 2083 C CA . ARG A 1 270 ? -16.719 2.440 42.682 1.00 79.88 270 ARG A CA 1
ATOM 2084 C C . ARG A 1 270 ? -16.025 3.693 43.226 1.00 79.88 270 ARG A C 1
ATOM 2086 O O . ARG A 1 270 ? -15.689 3.699 44.401 1.00 79.88 270 ARG A O 1
ATOM 2093 N N . SER A 1 271 ? -15.809 4.725 42.407 1.00 76.38 271 SER A N 1
ATOM 2094 C CA . SER A 1 271 ? -15.174 5.976 42.844 1.00 76.38 271 SER A CA 1
ATOM 2095 C C . SER A 1 271 ? -16.071 6.821 43.743 1.00 76.38 271 SER A C 1
ATOM 2097 O O . SER A 1 271 ? -15.556 7.494 44.621 1.00 76.38 271 SER A O 1
ATOM 2099 N N . GLU A 1 272 ? -17.391 6.762 43.553 1.00 69.19 272 GLU A N 1
ATOM 2100 C CA . GLU A 1 272 ? -18.357 7.474 44.404 1.00 69.19 272 GLU A CA 1
ATOM 2101 C C . GLU A 1 272 ? -18.361 6.938 45.849 1.00 69.19 272 GLU A C 1
ATOM 2103 O O . GLU A 1 272 ? -18.668 7.666 46.782 1.00 69.19 272 GLU A O 1
ATOM 2108 N N . TYR A 1 273 ? -17.980 5.670 46.046 1.00 65.31 273 TYR A N 1
ATOM 2109 C CA . TYR A 1 273 ? -17.818 5.053 47.369 1.00 65.31 273 TYR A CA 1
ATOM 2110 C C . TYR A 1 273 ? -16.371 5.095 47.892 1.00 65.31 273 TYR A C 1
ATOM 2112 O O . TYR A 1 273 ? -16.103 4.565 48.965 1.00 65.31 273 TYR A O 1
ATOM 2120 N N . ALA A 1 274 ? -15.428 5.670 47.137 1.00 60.59 274 ALA A N 1
ATOM 2121 C CA . ALA A 1 274 ? -14.002 5.671 47.475 1.00 60.59 274 ALA A CA 1
ATOM 2122 C C . ALA A 1 274 ? -13.545 6.932 48.232 1.00 60.59 274 ALA A C 1
ATOM 2124 O O . ALA A 1 274 ? -12.343 7.151 48.359 1.00 60.59 274 ALA A O 1
ATOM 2125 N N . GLU A 1 275 ? -14.470 7.765 48.716 1.00 49.78 275 GLU A N 1
ATOM 2126 C CA . GLU A 1 275 ? -14.140 9.028 49.392 1.00 49.78 275 GLU A CA 1
ATOM 2127 C C . GLU A 1 275 ? -13.893 8.917 50.907 1.00 49.78 275 GLU A C 1
ATOM 2129 O O . GLU A 1 275 ? -13.563 9.932 51.508 1.00 49.78 275 GLU A O 1
ATOM 2134 N N . ASP A 1 276 ? -13.942 7.724 51.515 1.00 51.78 276 ASP A N 1
ATOM 2135 C CA . ASP A 1 276 ? -13.851 7.609 52.983 1.00 51.78 276 ASP A CA 1
ATOM 2136 C C . ASP A 1 276 ? -12.802 6.645 53.564 1.00 51.78 276 ASP A C 1
ATOM 2138 O O . ASP A 1 276 ? -12.778 6.508 54.780 1.00 51.78 276 ASP A O 1
ATOM 2142 N N . ASP A 1 277 ? -11.879 6.032 52.807 1.00 41.78 277 ASP A N 1
ATOM 2143 C CA . ASP A 1 277 ? -10.785 5.301 53.478 1.00 41.78 277 ASP A CA 1
ATOM 2144 C C . ASP A 1 277 ? -9.456 5.221 52.710 1.00 41.78 277 ASP A C 1
ATOM 2146 O O . ASP A 1 277 ? -9.383 5.015 51.496 1.00 41.78 277 ASP A O 1
ATOM 2150 N N . GLU A 1 278 ? -8.390 5.380 53.495 1.00 40.56 278 GLU A N 1
ATOM 2151 C CA . GLU A 1 278 ? -6.981 5.148 53.181 1.00 40.56 278 GLU A CA 1
ATOM 2152 C C . GLU A 1 278 ? -6.706 3.785 52.499 1.00 40.56 278 GLU A C 1
ATOM 2154 O O . GLU A 1 278 ? -7.525 2.864 52.540 1.00 40.56 278 GLU A O 1
ATOM 2159 N N . PRO A 1 279 ? -5.537 3.606 51.847 1.00 43.88 279 PRO A N 1
ATOM 2160 C CA . PRO A 1 279 ? -5.318 2.493 50.932 1.00 43.88 279 PRO A CA 1
ATOM 2161 C C . PRO A 1 279 ? -5.144 1.169 51.689 1.00 43.88 279 PRO A C 1
ATOM 2163 O O . PRO A 1 279 ? -4.059 0.857 52.179 1.00 43.88 279 PRO A O 1
ATOM 2166 N N . ALA A 1 280 ? -6.190 0.343 51.732 1.00 39.38 280 ALA A N 1
ATOM 2167 C CA . ALA A 1 280 ? -6.108 -0.992 52.313 1.00 39.38 280 ALA A CA 1
ATOM 2168 C C . ALA A 1 280 ? -5.639 -2.038 51.285 1.00 39.38 280 ALA A C 1
ATOM 2170 O O . ALA A 1 280 ? -6.284 -2.350 50.283 1.00 39.38 280 ALA A O 1
ATOM 2171 N N . THR A 1 281 ? -4.455 -2.558 51.586 1.00 36.56 281 THR A N 1
ATOM 2172 C CA . THR A 1 281 ? -3.770 -3.749 51.085 1.00 36.56 281 THR A CA 1
ATOM 2173 C C . THR A 1 281 ? -4.667 -4.964 50.823 1.00 36.56 281 THR A C 1
ATOM 2175 O O . THR A 1 281 ? -5.508 -5.324 51.639 1.00 36.56 281 THR A O 1
ATOM 2178 N N . TYR A 1 282 ? -4.389 -5.638 49.701 1.00 43.19 282 TYR A N 1
ATOM 2179 C CA . TYR A 1 282 ? -4.821 -6.995 49.347 1.00 43.19 282 TYR A CA 1
ATOM 2180 C C . TYR A 1 282 ? -4.708 -7.974 50.524 1.00 43.19 282 TYR A C 1
ATOM 2182 O O . TYR A 1 282 ? -3.584 -8.162 50.964 1.00 43.19 282 TYR A O 1
ATOM 2190 N N . PHE A 1 283 ? -5.791 -8.653 50.928 1.00 37.34 283 PHE A N 1
ATOM 2191 C CA . PHE A 1 283 ? -5.774 -10.032 51.452 1.00 37.34 283 PHE A CA 1
ATOM 2192 C C . PHE A 1 283 ? -7.146 -10.713 51.254 1.00 37.34 283 PHE A C 1
ATOM 2194 O O . PHE A 1 283 ? -8.188 -10.067 51.341 1.00 37.34 283 PHE A O 1
ATOM 2201 N N . GLU A 1 284 ? -7.087 -11.996 50.893 1.00 43.81 284 GLU A N 1
ATOM 2202 C CA . GLU A 1 284 ? -8.156 -12.902 50.441 1.00 43.81 284 GLU A CA 1
ATOM 2203 C C . GLU A 1 284 ? -9.136 -13.367 51.544 1.00 43.81 284 GLU A C 1
ATOM 2205 O O . GLU A 1 284 ? -8.747 -13.536 52.694 1.00 43.81 284 GLU A O 1
ATOM 2210 N N . ASP A 1 285 ? -10.384 -13.598 51.110 1.00 46.66 285 ASP A N 1
ATOM 2211 C CA . ASP A 1 285 ? -11.412 -14.577 51.520 1.00 46.66 285 ASP A CA 1
ATOM 2212 C C . ASP A 1 285 ? -11.583 -15.019 52.993 1.00 46.66 285 ASP A C 1
ATOM 2214 O O . ASP A 1 285 ? -10.810 -15.816 53.517 1.00 46.66 285 ASP A O 1
ATOM 2218 N N . GLU A 1 286 ? -12.761 -14.720 53.567 1.00 38.62 286 GLU A N 1
ATOM 2219 C CA . GLU A 1 286 ? -13.458 -15.641 54.485 1.00 38.62 286 GLU A CA 1
ATOM 2220 C C . GLU A 1 286 ? -14.999 -15.536 54.320 1.00 38.62 286 GLU A C 1
ATOM 2222 O O . GLU A 1 286 ? -15.532 -14.423 54.273 1.00 38.62 286 GLU A O 1
ATOM 2227 N N . PRO A 1 287 ? -15.749 -16.654 54.188 1.00 40.22 287 PRO A N 1
ATOM 2228 C CA . PRO A 1 287 ? -17.201 -16.630 54.003 1.00 40.22 287 PRO A CA 1
ATOM 2229 C C . PRO A 1 287 ? -17.965 -16.522 55.337 1.00 40.22 287 PRO A C 1
ATOM 2231 O O . PRO A 1 287 ? -17.673 -17.216 56.307 1.00 40.22 287 PRO A O 1
ATOM 2234 N N . TYR A 1 288 ? -18.982 -15.657 55.349 1.00 44.16 288 TYR A N 1
ATOM 2235 C CA . TYR A 1 288 ? -19.839 -15.311 56.491 1.00 44.16 288 TYR A CA 1
ATOM 2236 C C . TYR A 1 288 ? -20.711 -16.493 56.963 1.00 44.16 288 TYR A C 1
ATOM 2238 O O . TYR A 1 288 ? -21.389 -17.124 56.151 1.00 44.16 288 TYR A O 1
ATOM 2246 N N . HIS A 1 289 ? -20.712 -16.766 58.273 1.00 40.75 289 HIS A N 1
ATOM 2247 C CA . HIS A 1 289 ? -21.543 -17.781 58.931 1.00 40.75 289 HIS A CA 1
ATOM 2248 C C . HIS A 1 289 ? -22.640 -17.087 59.760 1.00 40.75 289 HIS A C 1
ATOM 2250 O O . HIS A 1 289 ? -22.332 -16.282 60.638 1.00 40.75 289 HIS A O 1
ATOM 2256 N N . ASP A 1 290 ? -23.910 -17.392 59.477 1.00 43.91 290 ASP A N 1
ATOM 2257 C CA . ASP A 1 290 ? -25.066 -16.842 60.195 1.00 43.91 290 ASP A CA 1
ATOM 2258 C C . ASP A 1 290 ? -25.270 -17.553 61.544 1.00 43.91 290 ASP A C 1
ATOM 2260 O O . ASP A 1 290 ? -25.558 -18.749 61.560 1.00 43.91 290 ASP A O 1
ATOM 2264 N N . ASP A 1 291 ? -25.231 -16.811 62.655 1.00 40.44 291 ASP A N 1
ATOM 2265 C CA . ASP A 1 291 ? -25.868 -17.222 63.913 1.00 40.44 291 ASP A CA 1
ATOM 2266 C C . ASP A 1 291 ? -26.922 -16.175 64.334 1.00 40.44 291 ASP A C 1
ATOM 2268 O O . ASP A 1 291 ? -26.635 -14.972 64.365 1.00 40.44 291 ASP A O 1
ATOM 2272 N N . PRO A 1 292 ? -28.170 -16.583 64.643 1.00 44.28 292 PRO A N 1
ATOM 2273 C CA . PRO A 1 292 ? -29.259 -15.656 64.926 1.00 44.28 292 PRO A CA 1
ATOM 2274 C C . PRO A 1 292 ? -29.185 -15.063 66.343 1.00 44.28 292 PRO A C 1
ATOM 2276 O O . PRO A 1 292 ? -28.921 -15.752 67.327 1.00 44.28 292 PRO A O 1
ATOM 2279 N N . MET A 1 293 ? -29.508 -13.768 66.441 1.00 47.00 293 MET A N 1
ATOM 2280 C CA . MET A 1 293 ? -29.608 -12.988 67.683 1.00 47.00 293 MET A CA 1
ATOM 2281 C C . MET A 1 293 ? -30.463 -13.666 68.766 1.00 47.00 293 MET A C 1
ATOM 2283 O O . MET A 1 293 ? -31.685 -13.769 68.632 1.00 47.00 293 MET A O 1
ATOM 2287 N N . SER A 1 294 ? -29.858 -13.966 69.917 1.00 35.44 294 SER A N 1
ATOM 2288 C CA . SER A 1 294 ? -30.588 -14.114 71.177 1.00 35.44 294 SER A CA 1
ATOM 2289 C C . SER A 1 294 ? -30.766 -12.745 71.844 1.00 35.44 294 SER A C 1
ATOM 2291 O O . SER A 1 294 ? -29.807 -12.127 72.303 1.00 35.44 294 SER A O 1
ATOM 2293 N N . ARG A 1 295 ? -32.019 -12.279 71.887 1.00 40.72 295 ARG A N 1
ATOM 2294 C CA . ARG A 1 295 ? -32.502 -11.181 72.743 1.00 40.72 295 ARG A CA 1
ATOM 2295 C C . ARG A 1 295 ? -32.346 -11.518 74.235 1.00 40.72 295 ARG A C 1
ATOM 2297 O O . ARG A 1 295 ? -32.368 -12.694 74.571 1.00 40.72 295 ARG A O 1
ATOM 2304 N N . THR A 1 296 ? -32.379 -10.457 75.056 1.00 40.16 296 THR A N 1
ATOM 2305 C CA . THR A 1 296 ? -32.591 -10.319 76.526 1.00 40.16 296 THR A CA 1
ATOM 2306 C C . THR A 1 296 ? -31.331 -9.901 77.283 1.00 40.16 296 THR A C 1
ATOM 2308 O O . THR A 1 296 ? -30.290 -10.500 77.057 1.00 40.16 296 THR A O 1
ATOM 2311 N N . ALA A 1 297 ? -31.338 -8.932 78.200 1.00 37.59 297 ALA A N 1
ATOM 2312 C CA . ALA A 1 297 ? -32.338 -7.984 78.705 1.00 37.59 297 ALA A CA 1
ATOM 2313 C C . ALA A 1 297 ? -31.575 -6.794 79.318 1.00 37.59 297 ALA A C 1
ATOM 2315 O O . ALA A 1 297 ? -30.385 -6.990 79.657 1.00 37.59 297 ALA A O 1
#

pLDDT: mean 72.05, std 18.85, range [27.28, 94.12]

Nearest PDB structures (foldseek):
  8b6f-assembly1_BA  TM=7.672E-01  e=9.948E+00  Tetrahymena thermophila SB210

Solvent-accessible surface area (backbone atoms only — not comparable to full-atom values): 18161 Å² total; per-residue (Å²): 133,85,76,51,71,66,59,53,43,54,51,50,48,51,47,48,52,49,52,50,56,62,26,78,91,53,46,82,78,81,91,83,82,90,80,91,82,85,90,77,95,84,78,88,46,75,68,57,56,57,65,62,64,75,75,74,76,100,66,82,85,64,87,76,84,62,56,81,83,51,42,32,61,47,46,69,72,74,49,80,81,62,90,50,98,79,57,77,56,61,67,57,61,44,49,63,38,57,81,88,46,34,66,58,50,52,51,50,53,50,52,49,49,52,48,53,52,47,53,52,50,51,46,40,64,72,49,48,50,53,52,48,49,53,53,22,53,76,70,73,44,53,69,71,54,35,52,68,44,56,52,45,46,63,60,48,49,58,53,51,53,53,36,51,53,30,45,74,67,76,36,44,72,60,34,54,48,49,52,54,48,52,54,50,44,44,58,56,54,53,50,45,48,46,52,69,76,54,79,73,93,74,64,65,65,67,51,53,52,54,52,49,54,51,52,50,50,54,52,49,52,52,56,54,51,72,80,65,61,87,50,71,67,57,56,49,47,55,52,48,51,50,52,53,49,53,50,53,49,53,51,48,54,53,51,50,55,50,49,50,53,50,51,50,52,55,48,53,59,53,52,72,72,55,80,79,68,78,94,79,76,94,80,84,91,83,86,88,79,93,78,84,87,82,84,86,133

Secondary structure (DSSP, 8-state):
----HHHHHHHHHHHHHHHHHTSTTT-------------------THHHHHHHT--SS---------TTTHHHHHHHHSPP--STT---HHHHHHSS-TTTHHHHHHHHHHHHHHHHHHHHHHIIIIIHHHHHHHHHHTT--HHHHIIIIIHHHHHHHHHHHHHHHHHTT-HHHHHHHHHHHHHHIIIIIIHHHHHHS-----HHHHHHHHHHHHHHHHHHHHHTTS----HHHHHHHHHHHHHHHHHHHHHHHHHHHHHHHHHHHHHHHHHT-SS---------------------

Mean predicted aligned error: 16.05 Å

Radius of gyration: 29.89 Å; Cα contacts (8 Å, |Δi|>4): 84; chains: 1; bounding box: 64×55×111 Å

Foldseek 3Di:
DDDQVVNVCVVVVVVVVVCVCVPPVNDPDDPDDDDDDDDDDDDPDPVVLVVVVVPDDDDDPDVPPDPLVCQLVCCVVPPDQDPDPVRDPLSNVQSVDDPVCNVVSVVVVVVVVVVVVVVVVCCCVPPVLVVLVVVCVVVVHDSVVSCVPVVVCVVVVVLVVVQVVCVVVVNNVVSVVVVVVVVCCCVCPVVVVVCSVDPDDDDPVVVCLVVVLVVVLVVLVVVCPSVPDHDPVSVVVSVVSVVVSVVCVVVVVVVVVVVVVVVVVVVVVVVVVVPDDDDDDDDDDDDDDDDDDDDDD

Sequence (297 aa):
MAVSPRLVFVLLFAVNCVLWSQSRYAQFGSPGASSLAEPRLRARGIAGLVEAYYQDEGNQCRPIEFPVEDQCAHVSSSCPTSNTFLSISYLHSYFCATPASRPFVFAGLIIWLIFLFSTLGISASDFFCPNLATIAQLLGLDENVAGVTFLAFGNGSPDVFSTFSAMRADSGSLAIGELLGAASFIVSCVVGSMCIIKPFKINRGPFLRDIGFFTAAVAMLLGILIDGTIHTWESLTLVALYVVYVVTVIVGSWWERRRERKRWFENRIRSEYAEDDEPATYFEDEPYHDDPMSRTA